Protein AF-A0A6G3S2T0-F1 (afdb_monomer_lite)

Structure (mmCIF, N/CA/C/O backbone):
data_AF-A0A6G3S2T0-F1
#
_entry.id   AF-A0A6G3S2T0-F1
#
loop_
_atom_site.group_PDB
_atom_site.id
_atom_site.type_symbol
_atom_site.label_atom_id
_atom_site.label_alt_id
_atom_site.label_comp_id
_atom_site.label_asym_id
_atom_site.label_entity_id
_atom_site.label_seq_id
_atom_site.pdbx_PDB_ins_code
_atom_site.Cartn_x
_atom_site.Cartn_y
_atom_site.Cartn_z
_atom_site.occupancy
_atom_site.B_iso_or_equiv
_atom_site.auth_seq_id
_atom_site.auth_comp_id
_atom_site.auth_asym_id
_atom_site.auth_atom_id
_atom_site.pdbx_PDB_model_num
ATOM 1 N N . MET A 1 1 ? 33.202 -7.163 -39.515 1.00 49.91 1 MET A N 1
ATOM 2 C CA . MET A 1 1 ? 32.357 -5.961 -39.377 1.00 49.91 1 MET A CA 1
ATOM 3 C C . MET A 1 1 ? 31.301 -6.290 -38.338 1.00 49.91 1 MET A C 1
ATOM 5 O O . MET A 1 1 ? 30.449 -7.123 -38.636 1.00 49.91 1 MET A O 1
ATOM 9 N N . SER A 1 2 ? 31.421 -5.771 -37.111 1.00 59.69 2 SER A N 1
ATOM 10 C CA . SER A 1 2 ? 30.398 -6.008 -36.082 1.00 59.69 2 SER A CA 1
ATOM 11 C C . SER A 1 2 ? 29.074 -5.376 -36.507 1.00 59.69 2 SER A C 1
ATOM 13 O O . SER A 1 2 ? 29.037 -4.287 -37.070 1.00 59.69 2 SER A O 1
ATOM 15 N N . HIS A 1 3 ? 27.995 -6.111 -36.267 1.00 79.25 3 HIS A N 1
ATOM 16 C CA . HIS A 1 3 ? 26.606 -5.794 -36.615 1.00 79.25 3 HIS A CA 1
ATOM 17 C C . HIS A 1 3 ? 25.879 -5.053 -35.479 1.00 79.25 3 HIS A C 1
ATOM 19 O O . HIS A 1 3 ? 24.660 -4.904 -35.519 1.00 79.25 3 HIS A O 1
ATOM 25 N N . LEU A 1 4 ? 26.623 -4.614 -34.460 1.00 89.12 4 LEU A N 1
ATOM 26 C CA . LEU A 1 4 ? 26.084 -3.953 -33.281 1.00 89.12 4 LEU A CA 1
ATOM 27 C C . LEU A 1 4 ? 25.660 -2.522 -33.606 1.00 89.12 4 LEU A C 1
ATOM 29 O O . LEU A 1 4 ? 26.420 -1.733 -34.168 1.00 89.12 4 LEU A O 1
ATOM 33 N N . THR A 1 5 ? 24.435 -2.196 -33.220 1.00 91.81 5 THR A N 1
ATOM 34 C CA . THR A 1 5 ? 23.838 -0.862 -33.329 1.00 91.81 5 THR A CA 1
ATOM 35 C C . THR A 1 5 ? 23.298 -0.434 -31.963 1.00 91.81 5 THR A C 1
ATOM 37 O O . THR A 1 5 ? 23.100 -1.292 -31.103 1.00 91.81 5 THR A O 1
ATOM 40 N N . PRO A 1 6 ? 23.030 0.859 -31.712 1.00 90.31 6 PRO A N 1
ATOM 41 C CA . PRO A 1 6 ? 22.479 1.313 -30.425 1.00 90.31 6 PRO A CA 1
ATOM 42 C C . PRO A 1 6 ? 21.171 0.613 -30.005 1.00 90.31 6 PRO A C 1
ATOM 44 O O . PRO A 1 6 ? 20.904 0.460 -28.812 1.00 90.31 6 PRO A O 1
ATOM 47 N N . ALA A 1 7 ? 20.412 0.107 -30.982 1.00 91.56 7 ALA A N 1
ATOM 48 C CA . ALA A 1 7 ? 19.210 -0.700 -30.782 1.00 91.56 7 ALA A CA 1
ATOM 49 C C . ALA A 1 7 ? 19.495 -2.175 -30.413 1.00 91.56 7 ALA A C 1
ATOM 51 O O . ALA A 1 7 ? 18.587 -2.903 -30.012 1.00 91.56 7 ALA A O 1
ATOM 52 N N . SER A 1 8 ? 20.739 -2.645 -30.556 1.00 94.06 8 SER A N 1
ATOM 53 C CA . SER A 1 8 ? 21.147 -3.991 -30.144 1.00 94.06 8 SER A CA 1
ATOM 54 C C . SER A 1 8 ? 21.114 -4.122 -28.617 1.00 94.06 8 SER A C 1
ATOM 56 O O . SER A 1 8 ? 21.467 -3.172 -27.905 1.00 94.06 8 SER A O 1
ATOM 58 N N . PRO A 1 9 ? 20.696 -5.285 -28.095 1.00 94.69 9 PRO A N 1
ATOM 59 C CA . PRO A 1 9 ? 20.558 -5.498 -26.665 1.00 94.69 9 PRO A CA 1
ATOM 60 C C . PRO A 1 9 ? 21.925 -5.538 -25.974 1.00 94.69 9 PRO A C 1
ATOM 62 O O . PRO A 1 9 ? 22.911 -6.009 -26.541 1.00 94.69 9 PRO A O 1
ATOM 65 N N . LEU A 1 10 ? 21.978 -5.093 -24.717 1.00 94.25 10 LEU A N 1
ATOM 66 C CA . LEU A 1 10 ? 23.214 -4.988 -23.931 1.00 94.25 10 LEU A CA 1
ATOM 67 C C . LEU A 1 1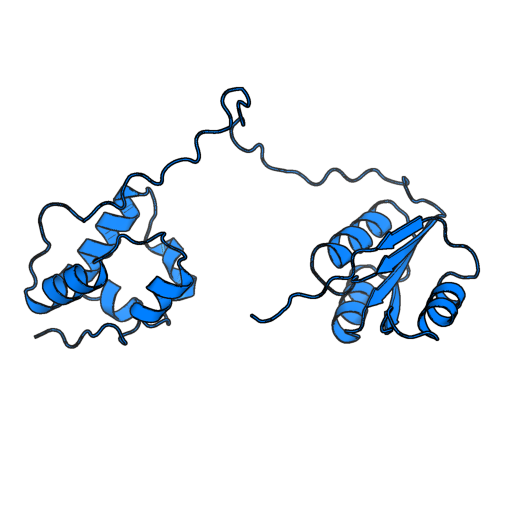0 ? 24.026 -6.294 -23.879 1.00 94.25 10 LEU A C 1
ATOM 69 O O . LEU A 1 10 ? 25.254 -6.257 -23.918 1.00 94.25 10 LEU A O 1
ATOM 73 N N . ARG A 1 11 ? 23.360 -7.453 -23.825 1.00 94.44 11 ARG A N 1
ATOM 74 C CA . ARG A 1 11 ? 24.033 -8.765 -23.853 1.00 94.44 11 ARG A CA 1
ATOM 75 C C . ARG A 1 11 ? 24.917 -8.972 -25.090 1.00 94.44 11 ARG A C 1
ATOM 77 O O . ARG A 1 11 ? 25.970 -9.591 -24.972 1.00 94.44 11 ARG A O 1
ATOM 84 N N . ASP A 1 12 ? 24.521 -8.434 -26.243 1.00 94.88 12 ASP A N 1
ATOM 85 C CA . ASP A 1 12 ? 25.258 -8.608 -27.497 1.00 94.88 12 ASP A CA 1
ATOM 86 C C . ASP A 1 12 ? 26.500 -7.701 -27.499 1.00 94.88 12 ASP A C 1
ATOM 88 O O . ASP A 1 12 ? 27.563 -8.091 -27.977 1.00 94.88 12 ASP A O 1
ATOM 92 N N . TRP A 1 13 ? 26.404 -6.531 -26.857 1.00 93.62 13 TRP A N 1
ATOM 93 C CA . TRP A 1 13 ? 27.536 -5.636 -26.610 1.00 93.62 13 TRP A CA 1
ATOM 94 C C . TRP A 1 13 ? 28.562 -6.219 -25.632 1.00 93.62 13 TRP A C 1
ATOM 96 O O . TRP A 1 13 ? 29.761 -6.067 -25.847 1.00 93.62 13 TRP A O 1
ATOM 106 N N . LEU A 1 14 ? 28.118 -6.906 -24.573 1.00 93.06 14 LEU A N 1
ATOM 107 C CA . LEU A 1 14 ? 29.012 -7.567 -23.608 1.00 93.06 14 LEU A CA 1
ATOM 108 C C . LEU A 1 14 ? 29.728 -8.794 -24.195 1.00 93.06 14 LEU A C 1
ATOM 110 O O . LEU A 1 14 ? 30.849 -9.111 -23.776 1.00 93.06 14 LEU A O 1
ATOM 114 N N . ALA A 1 15 ? 29.077 -9.468 -25.148 1.00 92.75 15 ALA A N 1
ATOM 115 C CA . ALA A 1 15 ? 29.625 -10.606 -25.879 1.00 92.75 15 ALA A CA 1
ATOM 116 C C . ALA A 1 15 ? 30.667 -10.197 -26.937 1.00 92.75 15 ALA A C 1
ATOM 118 O O . ALA A 1 15 ? 31.514 -11.017 -27.297 1.00 92.75 15 ALA A O 1
ATOM 119 N N . ASP A 1 16 ? 30.642 -8.949 -27.419 1.00 93.44 16 ASP A N 1
ATOM 120 C CA . ASP A 1 16 ? 31.678 -8.426 -28.313 1.00 93.44 16 ASP A CA 1
ATOM 121 C C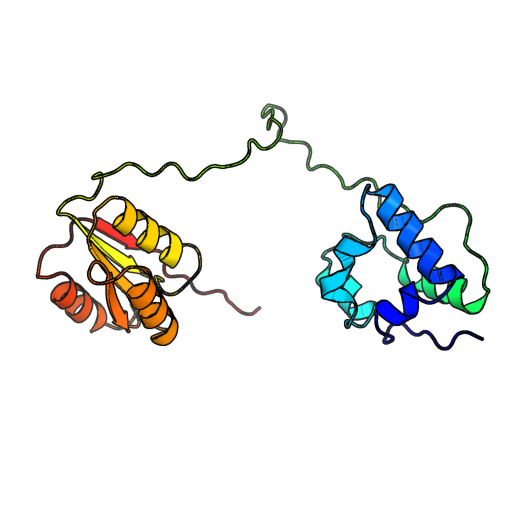 . ASP A 1 16 ? 33.009 -8.245 -27.553 1.00 93.44 16 ASP A C 1
ATOM 123 O O . ASP A 1 16 ? 33.030 -7.648 -26.471 1.00 93.44 16 ASP A O 1
ATOM 127 N N . PRO A 1 17 ? 34.140 -8.752 -28.081 1.00 87.12 17 PRO A N 1
ATOM 128 C CA . PRO A 1 17 ? 35.416 -8.716 -27.370 1.00 87.12 17 PRO A CA 1
ATOM 129 C C . PRO A 1 17 ? 35.895 -7.303 -27.025 1.00 87.12 17 PRO A C 1
ATOM 131 O O . PRO A 1 17 ? 36.384 -7.085 -25.915 1.00 87.12 17 PRO A O 1
ATOM 134 N N . ALA A 1 18 ? 35.746 -6.348 -27.948 1.00 87.94 18 ALA A N 1
ATOM 135 C CA . ALA A 1 18 ? 36.266 -4.995 -27.787 1.00 87.94 18 ALA A CA 1
ATOM 136 C C . ALA A 1 18 ? 35.269 -4.108 -27.033 1.00 87.94 18 ALA A C 1
ATOM 138 O O . ALA A 1 18 ? 35.629 -3.479 -26.036 1.00 87.94 18 ALA A O 1
ATOM 139 N N . ALA A 1 19 ? 34.000 -4.099 -27.446 1.00 89.38 19 ALA A N 1
ATOM 140 C CA . ALA A 1 19 ? 32.976 -3.297 -26.779 1.00 89.38 19 ALA A CA 1
ATOM 141 C C . ALA A 1 19 ? 32.668 -3.813 -25.363 1.00 89.38 19 ALA A C 1
ATOM 143 O O . ALA A 1 19 ? 32.538 -3.021 -24.426 1.00 89.38 19 ALA A O 1
ATOM 144 N N . GLY A 1 20 ? 32.658 -5.132 -25.165 1.00 90.69 20 GLY A N 1
ATOM 145 C CA . GLY A 1 20 ? 32.521 -5.730 -23.842 1.00 90.69 20 GLY A CA 1
ATOM 146 C C . GLY A 1 20 ? 33.694 -5.378 -22.928 1.00 90.69 20 GLY A C 1
ATOM 147 O O . GLY A 1 20 ? 33.492 -5.118 -21.744 1.00 90.69 20 GLY A O 1
ATOM 148 N N . GLN A 1 21 ? 34.923 -5.297 -23.455 1.00 87.81 21 GLN A N 1
ATOM 149 C CA . GLN A 1 21 ? 36.075 -4.850 -22.667 1.00 87.81 21 GLN A CA 1
ATOM 150 C C . GLN A 1 21 ? 35.940 -3.382 -22.235 1.00 87.81 21 GLN A C 1
ATOM 152 O O . GLN A 1 21 ? 36.217 -3.083 -21.076 1.00 87.81 21 GLN A O 1
ATOM 157 N N . VAL A 1 22 ? 35.445 -2.491 -23.103 1.00 88.88 22 VAL A N 1
ATOM 158 C CA . VAL A 1 22 ? 35.152 -1.091 -22.734 1.00 88.88 22 VAL A CA 1
ATOM 159 C C . VAL A 1 22 ? 34.132 -1.022 -21.590 1.00 88.88 22 VAL A C 1
ATOM 161 O O . VAL A 1 22 ? 34.367 -0.318 -20.606 1.00 88.88 22 VAL A O 1
ATOM 164 N N . LEU A 1 23 ? 33.031 -1.780 -21.675 1.00 89.56 23 LEU A N 1
ATOM 165 C CA . LEU A 1 23 ? 32.007 -1.836 -20.621 1.00 89.56 23 LEU A CA 1
ATOM 166 C C . LEU A 1 23 ? 32.568 -2.372 -19.295 1.00 89.56 23 LEU A C 1
ATOM 168 O O . LEU A 1 23 ? 32.340 -1.772 -18.244 1.00 89.56 23 LEU A O 1
ATOM 172 N N . ARG A 1 24 ? 33.350 -3.456 -19.338 1.00 88.38 24 ARG A N 1
ATOM 173 C CA . ARG A 1 24 ? 34.016 -4.031 -18.157 1.00 88.38 24 ARG A CA 1
ATOM 174 C C . ARG A 1 24 ? 34.982 -3.053 -17.508 1.00 88.38 24 ARG A C 1
ATOM 176 O O . ARG A 1 24 ? 34.970 -2.904 -16.290 1.00 88.38 24 ARG A O 1
ATOM 183 N N . SER A 1 25 ? 35.798 -2.370 -18.307 1.00 84.81 25 SER A N 1
ATOM 184 C CA . SER A 1 25 ? 36.734 -1.364 -17.808 1.00 84.81 25 SER A CA 1
ATOM 185 C C . SER A 1 25 ? 36.009 -0.171 -17.181 1.00 84.81 25 SER A C 1
ATOM 187 O O . SER A 1 25 ? 36.450 0.324 -16.144 1.00 84.81 25 SER A O 1
ATOM 189 N N . LEU A 1 26 ? 34.871 0.249 -17.745 1.00 85.50 26 LEU A N 1
ATOM 190 C CA . LEU A 1 26 ? 34.034 1.290 -17.152 1.00 85.50 26 LEU A CA 1
ATOM 191 C C . LEU A 1 26 ? 33.467 0.857 -15.792 1.00 85.50 26 LEU A C 1
ATOM 193 O O . LEU A 1 26 ? 33.606 1.596 -14.820 1.00 85.50 26 LEU A O 1
ATOM 197 N N . LEU A 1 27 ? 32.879 -0.338 -15.695 1.00 84.94 27 LEU A N 1
ATOM 198 C CA . LEU A 1 27 ? 32.348 -0.863 -14.430 1.00 84.9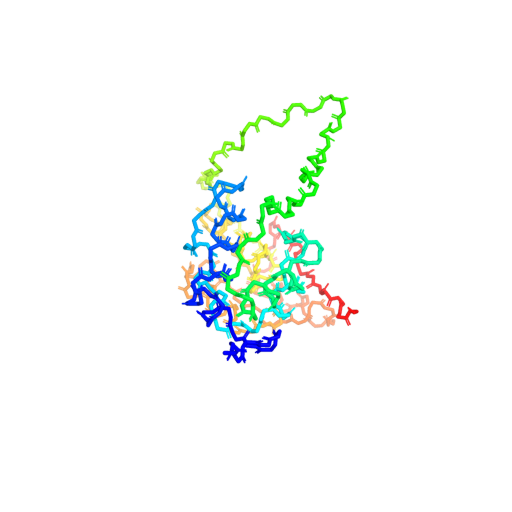4 27 LEU A CA 1
ATOM 199 C C . LEU A 1 27 ? 33.446 -1.020 -13.372 1.00 84.94 27 LEU A C 1
ATOM 201 O O . LEU A 1 27 ? 33.278 -0.576 -12.236 1.00 84.94 27 LEU A O 1
ATOM 205 N N . ALA A 1 28 ? 34.600 -1.565 -13.761 1.00 82.62 28 ALA A N 1
ATOM 206 C CA . ALA A 1 28 ? 35.748 -1.729 -12.876 1.00 82.62 28 ALA A CA 1
ATOM 207 C C . ALA A 1 28 ? 36.257 -0.382 -12.339 1.00 82.62 28 ALA A C 1
ATOM 209 O O . ALA A 1 28 ? 36.607 -0.290 -11.163 1.00 82.62 28 ALA A O 1
ATOM 210 N N . SER A 1 29 ? 36.229 0.683 -13.154 1.00 78.00 29 SER A N 1
ATOM 211 C CA . SER A 1 29 ? 36.582 2.038 -12.699 1.00 78.00 29 SER A CA 1
ATOM 212 C C . SER A 1 29 ? 35.640 2.584 -11.613 1.00 78.00 29 SER A C 1
ATOM 214 O O . SER A 1 29 ? 36.031 3.461 -10.848 1.00 78.00 29 SER A O 1
ATOM 216 N N . GLN A 1 30 ? 34.426 2.032 -11.511 1.00 75.06 30 GLN A N 1
ATOM 217 C CA . GLN A 1 30 ? 33.417 2.357 -10.497 1.00 75.06 30 GLN A CA 1
ATOM 218 C C . GLN A 1 30 ? 33.336 1.303 -9.373 1.00 75.06 30 GLN A C 1
ATOM 220 O O . GLN A 1 30 ? 32.433 1.359 -8.540 1.00 75.06 30 GLN A O 1
ATOM 225 N N . GLY A 1 31 ? 34.250 0.325 -9.343 1.00 78.31 31 GLY A N 1
ATOM 226 C CA . GLY A 1 31 ? 34.242 -0.769 -8.365 1.00 78.31 31 GLY A CA 1
ATOM 227 C C . GLY A 1 31 ? 33.097 -1.774 -8.545 1.00 78.31 31 GLY A C 1
ATOM 228 O O . GLY A 1 31 ? 32.766 -2.494 -7.605 1.00 78.31 31 GLY A O 1
ATOM 229 N N . GLN A 1 32 ? 32.480 -1.822 -9.726 1.00 82.56 32 GLN A N 1
ATOM 230 C CA . GLN A 1 32 ? 31.371 -2.719 -10.051 1.00 82.56 32 GLN A CA 1
ATOM 231 C C . GLN A 1 32 ? 31.823 -3.870 -10.960 1.00 82.56 32 GLN A C 1
ATOM 233 O O . GLN A 1 32 ? 32.787 -3.753 -11.717 1.00 82.56 32 GLN A O 1
ATOM 238 N N . SER A 1 33 ? 31.098 -4.987 -10.898 1.00 86.00 33 SER A N 1
ATOM 239 C CA . SER A 1 33 ? 31.221 -6.126 -11.816 1.00 86.00 33 SER A CA 1
ATOM 240 C C . SER A 1 33 ? 30.069 -6.124 -12.825 1.00 86.00 33 SER A C 1
ATOM 242 O O . SER A 1 33 ? 29.069 -5.437 -12.635 1.00 86.00 33 SER A O 1
ATOM 244 N N . GLU A 1 34 ? 30.165 -6.924 -13.889 1.00 85.81 34 GLU A N 1
ATOM 245 C CA . GLU A 1 34 ? 29.086 -7.070 -14.885 1.00 85.81 34 GLU A CA 1
ATOM 246 C C . GLU A 1 34 ? 27.760 -7.576 -14.299 1.00 85.81 34 GLU A C 1
ATOM 248 O O . GLU A 1 34 ? 26.707 -7.371 -14.897 1.00 85.81 34 GLU A O 1
ATOM 253 N N . GLU A 1 35 ? 27.784 -8.201 -13.120 1.00 86.75 35 GLU A N 1
ATOM 254 C CA . GLU A 1 35 ? 26.596 -8.745 -12.454 1.00 86.75 35 GLU A CA 1
ATOM 255 C C . GLU A 1 35 ? 25.537 -7.670 -12.186 1.00 86.75 35 GLU A C 1
ATOM 257 O O . GLU A 1 35 ? 24.339 -7.951 -12.253 1.00 86.75 35 GLU A O 1
ATOM 262 N N . VAL A 1 36 ? 25.955 -6.416 -11.970 1.00 85.25 36 VAL A N 1
ATOM 263 C CA . VAL A 1 36 ? 25.030 -5.288 -11.764 1.00 85.25 36 VAL A CA 1
ATOM 264 C C . VAL A 1 36 ? 24.173 -4.996 -13.001 1.00 85.25 36 VAL A C 1
ATOM 266 O O . VAL A 1 36 ? 23.116 -4.378 -12.885 1.00 85.25 36 VAL A O 1
ATOM 269 N N . LEU A 1 37 ? 24.604 -5.453 -14.183 1.00 88.06 37 LEU A N 1
ATOM 270 C CA . LEU A 1 37 ? 23.886 -5.286 -15.445 1.00 88.06 37 LEU A CA 1
ATOM 271 C C . LEU A 1 37 ? 22.896 -6.422 -15.728 1.00 88.06 37 LEU A C 1
ATOM 273 O O . LEU A 1 37 ? 22.131 -6.314 -16.688 1.00 88.06 37 LEU A O 1
ATOM 277 N N . ALA A 1 38 ? 22.859 -7.481 -14.909 1.00 89.88 38 ALA A N 1
ATOM 278 C CA . ALA A 1 38 ? 21.997 -8.647 -15.127 1.00 89.88 38 ALA A CA 1
ATOM 279 C C . ALA A 1 38 ? 20.514 -8.299 -15.401 1.00 89.88 38 ALA A C 1
ATOM 281 O O . ALA A 1 38 ? 19.951 -8.855 -16.348 1.00 89.88 38 ALA A O 1
ATOM 282 N N . PRO A 1 39 ? 19.877 -7.344 -14.685 1.00 90.56 39 PRO A N 1
ATOM 283 C CA . PRO A 1 39 ? 18.484 -6.968 -14.950 1.00 90.56 39 PRO A CA 1
ATOM 284 C C . PRO A 1 39 ? 18.270 -6.272 -16.304 1.00 90.56 39 PRO A C 1
ATOM 286 O O . PRO A 1 39 ? 17.150 -6.230 -16.806 1.00 90.56 39 PRO A O 1
ATOM 289 N N . ALA A 1 40 ? 19.330 -5.714 -16.894 1.00 90.88 40 ALA A N 1
ATOM 290 C CA . ALA A 1 40 ? 19.283 -4.867 -18.083 1.00 90.88 40 ALA A CA 1
ATOM 291 C C . ALA A 1 40 ? 19.795 -5.555 -19.359 1.00 90.88 40 ALA A C 1
ATOM 293 O O . ALA A 1 40 ? 19.763 -4.953 -20.430 1.00 90.88 40 ALA A O 1
ATOM 294 N N . LEU A 1 41 ? 20.231 -6.817 -19.284 1.00 91.88 41 LEU A N 1
ATOM 295 C CA . LEU A 1 41 ? 20.826 -7.552 -20.411 1.00 91.88 41 LEU A CA 1
ATOM 296 C C . LEU A 1 41 ? 19.934 -7.619 -21.660 1.00 91.88 41 LEU A C 1
ATOM 298 O O . LEU A 1 41 ? 20.436 -7.758 -22.779 1.00 91.88 41 LEU A O 1
ATOM 302 N N . ALA A 1 42 ? 18.614 -7.559 -21.475 1.00 92.81 42 ALA A N 1
ATOM 303 C CA . ALA A 1 42 ? 17.649 -7.602 -22.566 1.00 92.81 42 ALA A CA 1
ATOM 304 C C . ALA A 1 42 ? 17.354 -6.242 -23.208 1.00 92.81 42 ALA A C 1
ATOM 306 O O . ALA A 1 42 ? 16.796 -6.220 -24.305 1.00 92.81 42 ALA A O 1
ATOM 307 N N . LEU A 1 43 ? 17.720 -5.141 -22.553 1.00 91.81 43 LEU A N 1
ATOM 308 C CA . LEU A 1 43 ? 17.402 -3.799 -23.019 1.00 91.81 43 LEU A CA 1
ATOM 309 C C . LEU A 1 43 ? 18.335 -3.374 -24.161 1.00 91.81 43 LEU A C 1
ATOM 311 O O . LEU A 1 43 ? 19.533 -3.674 -24.106 1.00 91.81 43 LEU A O 1
ATOM 315 N N . PRO A 1 44 ? 17.818 -2.641 -25.165 1.00 94.19 44 PRO A N 1
ATOM 316 C CA . PRO A 1 44 ? 18.639 -1.893 -26.108 1.00 94.19 44 PRO A CA 1
ATOM 317 C C . PRO A 1 44 ? 19.591 -0.944 -25.379 1.00 94.19 44 PRO A C 1
ATOM 319 O O . PRO A 1 44 ? 19.209 -0.311 -24.389 1.00 94.19 44 PRO A O 1
ATOM 322 N N . LEU A 1 45 ? 20.819 -0.813 -25.883 1.00 90.75 45 LEU A N 1
ATOM 323 C CA . LEU A 1 45 ? 21.837 0.040 -25.266 1.00 90.75 45 LEU A CA 1
ATOM 324 C C . LEU A 1 45 ? 21.370 1.501 -25.149 1.00 90.75 45 LEU A C 1
ATOM 326 O O . LEU A 1 45 ? 21.560 2.121 -24.106 1.00 90.75 45 LEU A O 1
ATOM 330 N N . GLU A 1 46 ? 20.711 2.039 -26.176 1.00 88.50 46 GLU A N 1
ATOM 331 C CA . GLU A 1 46 ? 20.173 3.408 -26.160 1.00 88.50 46 GLU A CA 1
ATOM 332 C C . GLU A 1 46 ? 19.097 3.621 -25.082 1.00 88.50 46 GLU A C 1
ATOM 334 O O . GLU A 1 46 ? 19.113 4.633 -24.382 1.00 88.50 46 GLU A O 1
ATOM 339 N N . GLN A 1 47 ? 18.221 2.633 -24.871 1.00 87.62 47 GLN A N 1
ATOM 340 C CA . GLN A 1 47 ? 17.195 2.691 -23.828 1.00 87.62 47 GLN A CA 1
ATOM 341 C C . GLN A 1 47 ? 17.810 2.581 -22.433 1.00 87.62 47 GLN A C 1
ATOM 343 O O . GLN A 1 47 ? 17.382 3.273 -21.507 1.00 87.62 47 GLN A O 1
ATOM 348 N N . LEU A 1 48 ? 18.850 1.757 -22.280 1.00 87.75 48 LEU A N 1
ATOM 349 C CA . LEU A 1 48 ? 19.602 1.669 -21.034 1.00 87.75 48 LEU A CA 1
ATOM 350 C C . LEU A 1 48 ? 20.230 3.018 -20.658 1.00 87.75 48 LEU A C 1
ATOM 352 O O . LEU A 1 48 ? 20.179 3.398 -19.490 1.00 87.75 48 LEU A O 1
ATOM 356 N N . MET A 1 49 ? 20.784 3.758 -21.625 1.00 84.56 49 MET A N 1
ATOM 357 C CA . MET A 1 49 ? 21.360 5.086 -21.368 1.00 84.56 49 MET A CA 1
ATOM 358 C C . MET A 1 49 ? 20.315 6.067 -20.830 1.00 84.56 49 MET A C 1
ATOM 360 O O . MET A 1 49 ? 20.602 6.799 -19.882 1.00 84.56 49 MET A O 1
ATOM 364 N N . THR A 1 50 ? 19.096 6.043 -21.375 1.00 83.19 50 THR A N 1
ATOM 365 C CA . THR A 1 50 ? 17.988 6.883 -20.901 1.00 83.19 50 THR A CA 1
ATOM 366 C C . THR A 1 50 ? 17.550 6.504 -19.485 1.00 83.19 50 THR A C 1
ATOM 368 O O . THR A 1 50 ? 17.452 7.369 -18.616 1.00 83.19 50 THR A O 1
ATOM 371 N N . VAL A 1 51 ? 17.333 5.211 -19.220 1.00 80.81 51 VAL A N 1
ATOM 372 C CA . VAL A 1 51 ? 16.826 4.720 -17.921 1.00 80.81 51 VAL A CA 1
ATOM 373 C C . VAL A 1 51 ? 17.879 4.828 -16.810 1.00 80.81 51 VAL A C 1
ATOM 375 O O . VAL A 1 51 ? 17.546 4.933 -15.631 1.00 80.81 51 VAL A O 1
ATOM 378 N N . SER A 1 52 ? 19.165 4.843 -17.160 1.00 72.56 52 SER A N 1
ATOM 379 C CA . SER A 1 52 ? 20.255 4.850 -16.186 1.00 72.56 52 SER A CA 1
ATOM 380 C C . SER A 1 52 ? 20.523 6.214 -15.525 1.00 72.56 52 SER A C 1
ATOM 382 O O . SER A 1 52 ? 21.400 6.283 -14.659 1.00 72.56 52 SER A O 1
ATOM 384 N N . GLY A 1 53 ? 19.817 7.287 -15.903 1.00 66.12 53 GLY A N 1
ATOM 385 C CA . GLY A 1 53 ? 19.828 8.565 -15.175 1.00 66.12 53 GLY A CA 1
ATOM 386 C C . GLY A 1 53 ? 21.212 9.209 -15.000 1.00 66.12 53 GLY A C 1
ATOM 387 O O . GLY A 1 53 ? 21.498 9.759 -13.942 1.00 66.12 53 GLY A O 1
ATOM 388 N N . GLY A 1 54 ? 22.097 9.099 -15.999 1.00 67.56 54 GLY A N 1
ATOM 389 C CA . GLY A 1 54 ? 23.423 9.740 -15.981 1.00 67.56 54 GLY A CA 1
ATOM 390 C C . GLY A 1 54 ? 24.566 8.926 -15.359 1.00 67.56 54 GLY A C 1
ATOM 391 O O . GLY A 1 54 ? 25.670 9.444 -15.224 1.00 67.56 54 GLY A O 1
ATOM 392 N N . LYS A 1 55 ? 24.352 7.648 -15.011 1.00 70.44 55 LYS A N 1
ATOM 393 C CA . LYS A 1 55 ? 25.429 6.768 -14.495 1.00 70.44 55 LYS A CA 1
ATOM 394 C C . LYS A 1 55 ? 26.454 6.332 -15.555 1.00 70.44 55 LYS A C 1
ATOM 396 O O . LYS A 1 55 ? 27.507 5.804 -15.205 1.00 70.44 55 LYS A O 1
ATOM 401 N N . PHE A 1 56 ? 26.161 6.550 -16.837 1.00 79.06 56 PHE A N 1
ATOM 402 C CA . PHE A 1 56 ? 27.085 6.298 -17.940 1.00 79.06 56 PHE A CA 1
ATOM 403 C C . PHE A 1 56 ? 27.604 7.620 -18.522 1.00 79.06 56 PHE A C 1
ATOM 405 O O . PHE A 1 56 ? 26.833 8.576 -18.636 1.00 79.06 56 PHE A O 1
ATOM 412 N N . PRO A 1 57 ? 28.895 7.693 -18.893 1.00 75.94 57 PRO A N 1
ATOM 413 C CA . PRO A 1 57 ? 29.491 8.902 -19.439 1.00 75.94 57 PRO A CA 1
ATOM 414 C C . PRO A 1 57 ? 28.853 9.283 -20.785 1.00 75.94 57 PRO A C 1
ATOM 416 O O . PRO A 1 57 ? 28.529 8.403 -21.592 1.00 75.94 57 PRO A O 1
ATOM 419 N N . PRO A 1 58 ? 28.702 10.589 -21.069 1.00 77.06 58 PRO A N 1
ATOM 420 C CA . PRO A 1 58 ? 28.254 11.043 -22.379 1.00 77.06 58 PRO A CA 1
ATOM 421 C C . PRO A 1 58 ? 29.239 10.579 -23.464 1.00 77.06 58 PRO A C 1
ATOM 423 O O . PRO A 1 58 ? 30.450 10.581 -23.255 1.00 77.06 58 PRO A O 1
ATOM 426 N N . GLY A 1 59 ? 28.720 10.161 -24.622 1.00 82.50 59 GLY A N 1
ATOM 427 C CA . GLY A 1 59 ? 29.532 9.657 -25.740 1.00 82.50 59 GLY A CA 1
ATOM 428 C C . GLY A 1 59 ? 29.986 8.196 -25.617 1.00 82.50 59 GLY A C 1
ATOM 429 O O . GLY A 1 59 ? 30.658 7.695 -26.516 1.00 82.50 59 GLY A O 1
ATOM 430 N N . LEU A 1 60 ? 29.598 7.472 -24.555 1.00 86.31 60 LEU A N 1
ATOM 431 C CA . LEU A 1 60 ? 29.937 6.050 -24.402 1.00 86.31 60 LEU A CA 1
ATOM 432 C C . LEU A 1 60 ? 29.461 5.197 -25.585 1.00 86.31 60 LEU A C 1
ATOM 434 O O . LEU A 1 60 ? 30.183 4.311 -26.032 1.00 86.31 60 LEU A O 1
ATOM 438 N N . VAL A 1 61 ? 28.258 5.465 -26.098 1.00 88.38 61 VAL A N 1
ATOM 439 C CA . VAL A 1 61 ? 27.681 4.707 -27.218 1.00 88.38 61 VAL A CA 1
ATOM 440 C C . VAL A 1 61 ? 28.565 4.821 -28.461 1.00 88.38 61 VAL A C 1
ATOM 442 O O . VAL A 1 61 ? 28.860 3.806 -29.084 1.00 88.38 61 VAL A O 1
ATOM 445 N N . ASP A 1 62 ? 29.068 6.014 -28.775 1.00 87.50 62 ASP A N 1
ATOM 446 C CA . ASP A 1 62 ? 29.943 6.235 -29.932 1.00 87.50 62 ASP A CA 1
ATOM 447 C C . ASP A 1 62 ? 31.284 5.507 -29.779 1.00 87.50 62 ASP A C 1
ATOM 449 O O . ASP A 1 62 ? 31.805 4.922 -30.735 1.00 87.50 62 ASP A O 1
ATOM 453 N N . VAL A 1 63 ? 31.822 5.479 -28.556 1.00 86.75 63 VAL A N 1
ATOM 454 C CA . VAL A 1 63 ? 33.035 4.722 -28.223 1.00 86.75 63 VAL A CA 1
ATOM 455 C C . VAL A 1 63 ? 32.808 3.220 -28.394 1.00 86.75 63 VAL A C 1
ATOM 457 O O . VAL A 1 63 ? 33.652 2.544 -28.980 1.00 86.75 63 VAL A O 1
ATOM 460 N N . LEU A 1 64 ? 31.665 2.696 -27.944 1.00 88.62 64 LEU A N 1
ATOM 461 C CA . LEU A 1 64 ? 31.319 1.279 -28.085 1.00 88.62 64 LEU A CA 1
ATOM 462 C C . LEU A 1 64 ? 31.118 0.888 -29.549 1.00 88.62 64 LEU A C 1
ATOM 464 O O . LEU A 1 64 ? 31.669 -0.122 -29.985 1.00 88.62 64 LEU A O 1
ATOM 468 N N . VAL A 1 65 ? 30.395 1.700 -30.323 1.00 89.44 65 VAL A N 1
ATOM 469 C CA . VAL A 1 65 ? 30.212 1.498 -31.770 1.00 89.44 65 VAL A CA 1
ATOM 470 C C . VAL A 1 65 ? 31.568 1.487 -32.482 1.00 89.44 65 VAL A C 1
ATOM 472 O O . VAL A 1 65 ? 31.834 0.611 -33.306 1.00 89.44 65 VAL A O 1
ATOM 475 N N . THR A 1 66 ? 32.458 2.416 -32.128 1.00 87.06 66 THR A N 1
ATOM 476 C CA . THR A 1 66 ? 33.807 2.496 -32.703 1.00 87.06 66 THR A CA 1
ATOM 477 C C . THR A 1 66 ? 34.656 1.283 -32.319 1.00 87.06 66 THR A C 1
ATOM 479 O O . THR A 1 66 ? 35.303 0.693 -33.188 1.00 87.06 66 THR A O 1
ATOM 482 N N . ALA A 1 67 ? 34.630 0.865 -31.052 1.00 86.62 67 ALA A N 1
ATOM 483 C CA . ALA A 1 67 ? 35.366 -0.301 -30.568 1.00 86.62 67 ALA A CA 1
ATOM 484 C C . ALA A 1 67 ? 34.869 -1.599 -31.225 1.00 86.62 67 ALA A C 1
ATOM 486 O O . ALA A 1 67 ? 35.682 -2.384 -31.704 1.00 86.62 67 ALA A O 1
ATOM 487 N N . ALA A 1 68 ? 33.552 -1.789 -31.346 1.00 87.69 68 ALA A N 1
ATOM 488 C CA . ALA A 1 68 ? 32.960 -2.930 -32.049 1.00 87.69 68 ALA A CA 1
ATOM 489 C C . ALA A 1 68 ? 33.315 -2.927 -33.549 1.00 87.69 68 ALA A C 1
ATOM 491 O O . ALA A 1 68 ? 33.601 -3.967 -34.143 1.00 87.69 68 ALA A O 1
ATOM 492 N N . GLY A 1 69 ? 33.318 -1.752 -34.187 1.00 85.56 69 GLY A N 1
ATOM 493 C CA . GLY A 1 69 ? 33.632 -1.616 -35.610 1.00 85.56 69 GLY A CA 1
ATOM 494 C C . GLY A 1 69 ? 35.107 -1.858 -35.947 1.00 85.56 69 GLY A C 1
ATOM 495 O O . GLY A 1 69 ? 35.409 -2.455 -36.982 1.00 85.56 69 GLY A O 1
ATOM 496 N N . THR A 1 70 ? 36.015 -1.403 -35.081 1.00 84.06 70 THR A N 1
ATOM 497 C CA . THR A 1 70 ? 37.472 -1.426 -35.310 1.00 84.06 70 THR A CA 1
ATOM 498 C C . THR A 1 70 ? 38.188 -2.580 -34.610 1.00 84.06 70 THR A C 1
ATOM 500 O O . THR A 1 70 ? 39.310 -2.912 -34.986 1.00 84.06 70 THR A O 1
ATOM 503 N N . GLY A 1 71 ? 37.565 -3.192 -33.599 1.00 82.56 71 GLY A N 1
ATOM 504 C CA . GLY A 1 71 ? 38.189 -4.181 -32.718 1.00 82.56 71 GLY A CA 1
ATOM 505 C C . GLY A 1 71 ? 39.240 -3.596 -31.767 1.00 82.56 71 GLY A C 1
ATOM 506 O O . GLY A 1 71 ? 39.884 -4.350 -31.041 1.00 82.56 71 GLY A O 1
ATOM 507 N N . VAL A 1 72 ? 39.438 -2.273 -31.769 1.00 78.50 72 VAL A N 1
ATOM 508 C CA . VAL A 1 72 ? 40.435 -1.587 -30.945 1.00 78.50 72 VAL A CA 1
ATOM 509 C C . VAL A 1 72 ? 39.747 -0.981 -29.731 1.00 78.50 72 VAL A C 1
ATOM 511 O O . VAL A 1 72 ? 38.809 -0.196 -29.859 1.00 78.50 72 VAL A O 1
ATOM 514 N N . VAL A 1 73 ? 40.240 -1.326 -28.545 1.00 75.44 73 VAL A N 1
ATOM 515 C CA . VAL A 1 73 ? 39.817 -0.705 -27.289 1.00 75.44 73 VAL A CA 1
ATOM 516 C C . VAL A 1 73 ? 40.614 0.593 -27.116 1.00 75.44 73 VAL A C 1
ATOM 518 O O . VAL A 1 73 ? 41.843 0.524 -27.056 1.00 75.44 73 VAL A O 1
ATOM 521 N N . PRO A 1 74 ? 39.971 1.771 -27.070 1.00 70.00 74 PRO A N 1
ATOM 522 C CA . PRO A 1 74 ? 40.686 3.031 -26.901 1.00 70.00 74 PRO A CA 1
ATOM 523 C C . PRO A 1 74 ? 41.393 3.104 -25.539 1.00 70.00 74 PRO A C 1
ATOM 525 O O . PRO A 1 74 ? 40.841 2.700 -24.514 1.00 70.00 74 PRO A O 1
ATOM 528 N N . GLU A 1 75 ? 42.621 3.630 -25.529 1.00 62.38 75 GLU A N 1
ATOM 529 C CA . GLU A 1 75 ? 43.355 3.914 -24.293 1.00 62.38 75 GLU A CA 1
ATOM 530 C C . GLU A 1 75 ? 42.688 5.081 -23.552 1.00 62.38 75 GLU A C 1
ATOM 532 O O . GLU A 1 75 ? 42.560 6.180 -24.087 1.00 62.38 75 GLU A O 1
ATOM 537 N N . GLY A 1 76 ? 42.260 4.830 -22.312 1.00 60.16 76 GLY A N 1
ATOM 538 C CA . GLY A 1 76 ? 41.491 5.785 -21.515 1.00 60.16 76 GLY A CA 1
ATOM 539 C C . GLY A 1 76 ? 39.995 5.684 -21.803 1.00 60.16 76 GLY A C 1
ATOM 540 O O . GLY A 1 76 ? 39.462 6.348 -22.687 1.00 60.16 76 GLY A O 1
ATOM 541 N N . VAL A 1 77 ? 39.293 4.863 -21.019 1.00 55.03 77 VAL A N 1
ATOM 542 C CA . VAL A 1 77 ? 37.825 4.889 -20.981 1.00 55.03 77 VAL A CA 1
ATOM 543 C C . VAL A 1 77 ? 37.403 6.307 -20.582 1.00 55.03 77 VAL A C 1
ATOM 545 O O . VAL A 1 77 ? 37.967 6.821 -19.613 1.00 55.03 77 VAL A O 1
ATOM 548 N N . PRO A 1 78 ? 36.434 6.946 -21.268 1.00 54.19 78 PRO A N 1
ATOM 549 C CA . PRO A 1 78 ? 35.828 8.168 -20.766 1.00 54.19 78 PRO A CA 1
ATOM 550 C C . PRO A 1 78 ? 35.305 7.869 -19.365 1.00 54.19 78 PRO A C 1
ATOM 552 O O . PRO A 1 78 ? 34.322 7.152 -19.199 1.00 54.19 78 PRO A O 1
ATOM 555 N N . THR A 1 79 ? 35.988 8.341 -18.332 1.00 50.19 79 THR A N 1
ATOM 556 C CA . THR A 1 79 ? 35.414 8.290 -16.998 1.00 50.19 79 THR A CA 1
ATOM 557 C C . THR A 1 79 ? 34.294 9.311 -17.011 1.00 50.19 79 THR A C 1
ATOM 559 O O . THR A 1 79 ? 34.487 10.429 -17.502 1.00 50.19 79 THR A O 1
ATOM 562 N N . ALA A 1 80 ? 33.126 8.967 -16.468 1.00 46.00 80 ALA A N 1
ATOM 563 C CA . ALA A 1 80 ? 32.214 10.022 -16.055 1.00 46.00 80 ALA A CA 1
ATOM 564 C C . ALA A 1 80 ? 33.046 11.030 -15.236 1.00 46.00 80 ALA A C 1
ATOM 566 O O . ALA A 1 80 ? 33.938 10.583 -14.497 1.00 46.00 80 ALA A O 1
ATOM 567 N N . PRO A 1 81 ? 32.839 12.359 -15.374 1.00 42.38 81 PRO A N 1
ATOM 568 C CA . PRO A 1 81 ? 33.387 13.280 -14.383 1.00 42.38 81 PRO A CA 1
ATOM 569 C C . PRO A 1 81 ? 33.081 12.656 -13.022 1.00 42.38 81 PRO A C 1
ATOM 571 O O . PRO A 1 81 ? 31.967 12.129 -12.892 1.00 42.38 81 PRO A O 1
ATOM 574 N N . PRO A 1 82 ? 34.059 12.591 -12.087 1.00 43.19 82 PRO A N 1
ATOM 575 C CA . PRO A 1 82 ? 33.834 11.951 -10.796 1.00 43.19 82 PRO A CA 1
ATOM 576 C C . PRO A 1 82 ? 32.479 12.443 -10.348 1.00 43.19 82 PRO A C 1
ATOM 578 O O . PRO A 1 82 ? 32.283 13.663 -10.379 1.00 43.19 82 PRO A O 1
ATOM 581 N N . ALA A 1 83 ? 31.533 11.513 -10.131 1.00 45.91 83 ALA A N 1
ATOM 582 C CA . ALA A 1 83 ? 30.176 11.879 -9.761 1.00 45.91 83 ALA A CA 1
ATOM 583 C C . ALA A 1 83 ? 30.362 12.978 -8.737 1.00 45.91 83 ALA A C 1
ATOM 585 O O . ALA A 1 83 ? 31.100 12.746 -7.773 1.00 45.91 83 ALA A O 1
ATOM 586 N N . VAL A 1 84 ? 29.896 14.198 -9.039 1.00 39.59 84 VAL A N 1
ATOM 587 C CA . VAL A 1 84 ? 30.028 15.285 -8.083 1.00 39.59 84 VAL A CA 1
ATOM 588 C C . VAL A 1 84 ? 29.274 14.727 -6.904 1.00 39.59 84 VAL A C 1
ATOM 590 O O . VAL A 1 84 ? 28.048 14.641 -6.937 1.00 39.59 84 VAL A O 1
ATOM 593 N N . ALA A 1 85 ? 30.021 14.220 -5.923 1.00 46.19 85 ALA A N 1
ATOM 594 C CA . ALA A 1 85 ? 29.492 13.943 -4.624 1.00 46.19 85 ALA A CA 1
ATOM 595 C C . ALA A 1 85 ? 28.884 15.289 -4.301 1.00 46.19 85 ALA A C 1
ATOM 597 O O . ALA A 1 85 ? 29.615 16.282 -4.251 1.00 46.19 85 ALA A O 1
ATOM 598 N N . THR A 1 86 ? 27.553 15.353 -4.266 1.00 45.19 86 THR A N 1
ATOM 599 C CA . THR A 1 86 ? 26.856 16.476 -3.665 1.00 45.19 86 THR A CA 1
ATOM 600 C C . THR A 1 86 ? 27.605 16.692 -2.374 1.00 45.19 86 THR A C 1
ATOM 602 O O . THR A 1 86 ? 27.567 15.813 -1.509 1.00 45.19 86 THR A O 1
ATOM 605 N N . GLN A 1 87 ? 28.432 17.741 -2.326 1.00 46.00 87 GLN A N 1
ATOM 606 C CA . GLN A 1 87 ? 29.197 18.013 -1.1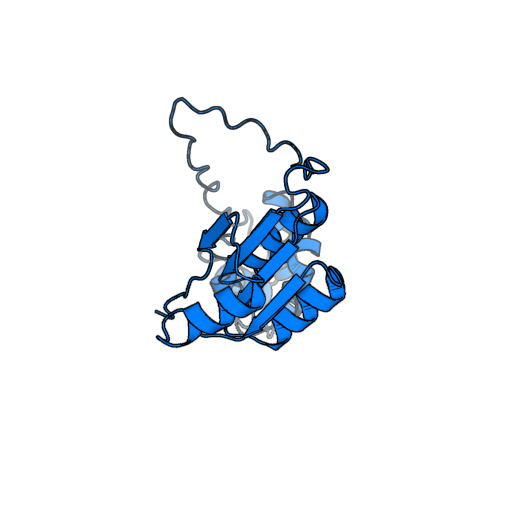31 1.00 46.00 87 GLN A CA 1
ATOM 607 C C . GLN A 1 87 ? 28.114 18.176 -0.075 1.00 46.00 87 GLN A C 1
ATOM 609 O O . GLN A 1 87 ? 27.207 18.987 -0.297 1.00 46.00 87 GLN A O 1
ATOM 614 N N . PRO A 1 88 ? 28.099 17.334 0.971 1.00 50.78 88 PRO A N 1
ATOM 615 C CA . PRO A 1 88 ? 27.129 17.517 2.024 1.00 50.78 88 PRO A CA 1
ATOM 616 C C . PRO A 1 88 ? 27.265 18.960 2.493 1.00 50.78 88 PRO A C 1
ATOM 618 O O . PRO A 1 88 ? 28.377 19.499 2.530 1.00 50.78 88 PRO A O 1
ATOM 621 N N . ASP A 1 89 ? 26.120 19.583 2.752 1.00 52.09 89 ASP A N 1
ATOM 622 C CA . ASP A 1 89 ? 26.026 20.945 3.262 1.00 52.09 89 ASP A CA 1
ATOM 623 C C . ASP A 1 89 ? 27.145 21.148 4.302 1.00 52.09 89 ASP A C 1
ATOM 625 O O . ASP A 1 89 ? 27.251 20.311 5.212 1.00 52.09 89 ASP A O 1
ATOM 629 N N . PRO A 1 90 ? 28.053 22.133 4.138 1.00 45.25 90 PRO A N 1
ATOM 630 C CA . PRO A 1 90 ? 29.253 22.243 4.961 1.00 45.25 90 PRO A CA 1
ATOM 631 C C . PRO A 1 90 ? 28.848 22.415 6.429 1.00 45.25 90 PRO A C 1
ATOM 633 O O . PRO A 1 90 ? 28.484 23.501 6.871 1.00 45.25 90 PRO A O 1
ATOM 636 N N . GLY A 1 91 ? 28.866 21.304 7.169 1.00 56.69 91 GLY A N 1
ATOM 637 C CA . GLY A 1 91 ? 28.318 21.204 8.521 1.00 56.69 91 GLY A CA 1
ATOM 638 C C . GLY A 1 91 ? 27.601 19.889 8.849 1.00 56.69 91 GLY A C 1
ATOM 639 O O . GLY A 1 91 ? 27.381 19.628 10.029 1.00 56.69 91 GLY A O 1
ATOM 640 N N . VAL A 1 92 ? 27.267 19.044 7.864 1.00 59.12 92 VAL A N 1
ATOM 641 C CA . VAL A 1 92 ? 26.644 17.728 8.109 1.00 59.12 92 VAL A CA 1
ATOM 642 C C . VAL A 1 92 ? 27.596 16.601 7.704 1.00 59.12 92 VAL A C 1
ATOM 644 O O . VAL A 1 92 ? 27.674 16.219 6.538 1.00 59.12 92 VAL A O 1
ATOM 647 N N . GLU A 1 93 ? 28.310 16.025 8.671 1.00 57.78 93 GLU A N 1
ATOM 648 C CA . GLU A 1 93 ? 28.965 14.727 8.477 1.00 57.78 93 GLU A CA 1
ATOM 649 C C . GLU A 1 93 ? 27.884 13.638 8.399 1.00 57.78 93 GLU A C 1
ATOM 651 O O . GLU A 1 93 ? 27.415 13.128 9.417 1.00 57.78 93 GLU A O 1
ATOM 656 N N . ILE A 1 94 ? 27.454 13.281 7.185 1.00 58.75 94 ILE A N 1
ATOM 657 C CA . ILE A 1 94 ? 26.686 12.050 6.983 1.00 58.75 94 ILE A CA 1
ATOM 658 C C . ILE A 1 94 ? 27.685 10.898 7.113 1.00 58.75 94 ILE A C 1
ATOM 660 O O . ILE A 1 94 ? 28.427 10.600 6.177 1.00 58.75 94 ILE A O 1
ATOM 664 N N . GLY A 1 95 ? 27.744 10.293 8.303 1.00 60.44 95 GLY A N 1
ATOM 665 C CA . GLY A 1 95 ? 28.490 9.055 8.528 1.00 60.44 95 GLY A CA 1
ATOM 666 C C . GLY A 1 95 ? 28.082 7.981 7.513 1.00 60.44 95 GLY A C 1
ATOM 667 O O . GLY A 1 95 ? 26.988 8.040 6.949 1.00 60.44 95 GLY A O 1
ATOM 668 N N . ALA A 1 96 ? 28.965 7.009 7.253 1.00 62.91 96 ALA A N 1
ATOM 669 C CA . ALA A 1 96 ? 28.640 5.875 6.385 1.00 62.91 96 ALA A CA 1
ATOM 670 C C . ALA A 1 96 ? 27.254 5.318 6.764 1.00 62.91 96 ALA A C 1
ATOM 672 O O . ALA A 1 96 ? 26.994 5.193 7.963 1.00 62.91 96 ALA A O 1
ATOM 673 N N . PRO A 1 97 ? 26.357 5.031 5.797 1.00 61.25 97 PRO A N 1
ATOM 674 C CA . PRO A 1 97 ? 24.993 4.640 6.114 1.00 61.25 97 PRO A CA 1
ATOM 675 C C . PRO A 1 97 ? 25.035 3.381 6.976 1.00 61.25 97 PRO A C 1
ATOM 677 O O . PRO A 1 97 ? 25.371 2.295 6.499 1.00 61.25 97 PRO A O 1
ATOM 680 N N . GLU A 1 98 ? 24.735 3.536 8.263 1.00 69.25 98 GLU A N 1
ATOM 681 C CA . GLU A 1 98 ? 24.529 2.399 9.144 1.00 69.25 98 GLU A CA 1
ATOM 682 C C . GLU A 1 98 ? 23.401 1.552 8.546 1.00 69.25 98 GLU A C 1
ATOM 684 O O . GLU A 1 98 ? 22.417 2.084 8.021 1.00 69.25 98 GLU A O 1
ATOM 689 N N . GLN A 1 99 ? 23.550 0.225 8.572 1.00 75.56 99 GLN A N 1
ATOM 690 C CA . GLN A 1 99 ? 22.513 -0.667 8.060 1.00 75.56 99 GLN A CA 1
ATOM 691 C C . GLN A 1 99 ? 21.222 -0.435 8.853 1.00 75.56 99 GLN A C 1
ATOM 693 O O . GLN A 1 99 ? 21.118 -0.818 10.021 1.00 75.56 99 GLN A O 1
ATOM 698 N N . TRP A 1 100 ? 20.232 0.202 8.220 1.00 79.31 100 TRP A N 1
ATOM 699 C CA . TRP A 1 100 ? 18.941 0.449 8.847 1.00 79.31 100 TRP A CA 1
ATOM 700 C C . TRP A 1 100 ? 18.288 -0.889 9.191 1.00 79.31 100 TRP A C 1
ATOM 702 O O . TRP A 1 100 ? 18.000 -1.705 8.316 1.00 79.31 100 TRP A O 1
ATOM 712 N N . THR A 1 101 ? 18.058 -1.106 10.482 1.00 82.25 101 THR A N 1
ATOM 713 C CA . THR A 1 101 ? 17.328 -2.264 10.993 1.00 82.25 101 THR A CA 1
ATOM 714 C C . THR A 1 101 ? 15.984 -1.789 11.515 1.00 82.25 101 THR A C 1
ATOM 716 O O . THR A 1 101 ? 15.931 -0.899 12.367 1.00 82.25 101 THR A O 1
ATOM 719 N N . GLU A 1 102 ? 14.894 -2.390 11.037 1.00 83.06 102 GLU A N 1
ATOM 720 C CA . GLU A 1 102 ? 13.547 -2.055 11.494 1.00 83.06 102 GLU A CA 1
ATOM 721 C C . GLU A 1 102 ? 13.423 -2.242 13.019 1.00 83.06 102 GLU A C 1
ATOM 723 O O . GLU A 1 102 ? 13.527 -3.351 13.533 1.00 83.06 102 GLU A O 1
ATOM 728 N N . GLN A 1 103 ? 13.168 -1.155 13.754 1.00 87.94 103 GLN A N 1
ATOM 729 C CA . GLN A 1 103 ? 12.989 -1.188 15.212 1.00 87.94 103 GLN A CA 1
ATOM 730 C C . GLN A 1 103 ? 11.512 -1.242 15.591 1.00 87.94 103 GLN A C 1
ATOM 732 O O . GLN A 1 103 ? 10.918 -0.188 15.778 1.00 87.94 103 GLN A O 1
ATOM 737 N N . VAL A 1 104 ? 10.892 -2.417 15.702 1.00 92.69 104 VAL A N 1
ATOM 738 C CA . VAL A 1 104 ? 9.483 -2.549 16.135 1.00 92.69 104 VAL A CA 1
ATOM 739 C C . VAL A 1 104 ? 9.355 -2.258 17.633 1.00 92.69 104 VAL A C 1
ATOM 741 O O . VAL A 1 104 ? 10.118 -2.801 18.424 1.00 92.69 104 VAL A O 1
ATOM 744 N N . THR A 1 105 ? 8.385 -1.428 18.037 1.00 95.31 105 THR A N 1
ATOM 745 C CA . THR A 1 105 ? 8.038 -1.210 19.457 1.00 95.31 105 THR A CA 1
ATOM 746 C C . THR A 1 105 ? 6.766 -1.993 19.810 1.00 95.31 105 THR A C 1
ATOM 748 O O . THR A 1 105 ? 5.665 -1.516 19.516 1.00 95.31 105 THR A O 1
ATOM 751 N N . PRO A 1 106 ? 6.865 -3.195 20.415 1.00 94.00 106 PRO A N 1
ATOM 752 C CA . PRO A 1 106 ? 5.699 -4.037 20.671 1.00 94.00 106 PRO A CA 1
ATOM 753 C C . PRO A 1 106 ? 4.652 -3.337 21.541 1.00 94.00 106 PRO A C 1
ATOM 755 O O . PRO A 1 106 ? 4.981 -2.702 22.540 1.00 94.00 106 PRO A O 1
ATOM 758 N N . GLY A 1 107 ? 3.378 -3.465 21.167 1.00 94.12 107 GLY A N 1
ATOM 759 C CA . GLY A 1 107 ? 2.248 -2.952 21.943 1.00 94.12 107 GLY A CA 1
ATOM 760 C C . GLY A 1 107 ? 2.033 -1.437 21.883 1.00 94.12 107 GLY A C 1
ATOM 761 O O . GLY A 1 107 ? 1.087 -0.955 22.505 1.00 94.12 107 GLY A O 1
ATOM 762 N N . ARG A 1 108 ? 2.836 -0.677 21.123 1.00 97.38 108 ARG A N 1
ATOM 763 C CA . ARG A 1 108 ? 2.660 0.780 20.966 1.00 97.38 108 ARG A CA 1
ATOM 764 C C . ARG A 1 108 ? 1.250 1.159 20.499 1.00 97.38 108 ARG A C 1
ATOM 766 O O . ARG A 1 108 ? 0.739 2.197 20.913 1.00 97.38 108 ARG A O 1
ATOM 773 N N . PHE A 1 109 ? 0.629 0.317 19.674 1.00 97.88 109 PHE A N 1
ATOM 774 C CA . PHE A 1 109 ? -0.726 0.517 19.156 1.00 97.88 109 PHE A CA 1
ATOM 775 C C . PHE A 1 109 ? -1.745 -0.469 19.746 1.00 97.88 109 PHE A C 1
ATOM 777 O O . PHE A 1 109 ? -2.844 -0.602 19.210 1.00 97.88 109 PHE A O 1
ATOM 784 N N . ALA A 1 110 ? -1.427 -1.152 20.851 1.00 97.31 110 ALA A N 1
ATOM 785 C CA . ALA A 1 110 ? -2.343 -2.105 21.473 1.00 97.31 110 ALA A CA 1
ATOM 786 C C . ALA A 1 110 ? -3.707 -1.459 21.786 1.00 97.31 110 ALA A C 1
ATOM 788 O O . ALA A 1 110 ? -3.789 -0.409 22.423 1.00 97.31 110 ALA A O 1
ATOM 789 N N . GLY A 1 111 ? -4.786 -2.087 21.309 1.00 95.75 111 GLY A N 1
ATOM 790 C CA . GLY A 1 111 ? -6.158 -1.588 21.470 1.00 95.75 111 GLY A CA 1
ATOM 791 C C . GLY A 1 111 ? -6.508 -0.368 20.607 1.00 95.75 111 GLY A C 1
ATOM 792 O O . GLY A 1 111 ? -7.629 0.134 20.694 1.00 95.75 111 GLY A O 1
ATOM 793 N N . GLN A 1 112 ? -5.588 0.108 19.764 1.00 97.44 112 GLN A N 1
ATOM 794 C CA . GLN A 1 112 ? -5.820 1.237 18.871 1.00 97.44 112 GLN A CA 1
ATOM 795 C C . GLN A 1 112 ? -6.300 0.768 17.495 1.00 97.44 112 GLN A C 1
ATOM 797 O O . GLN A 1 112 ? -5.879 -0.258 16.968 1.00 97.44 112 GLN A O 1
ATOM 802 N N . SER A 1 113 ? -7.186 1.567 16.907 1.00 97.50 113 SER A N 1
ATOM 803 C CA . SER A 1 113 ? -7.711 1.417 15.547 1.00 97.50 113 SER A CA 1
ATOM 804 C C . SER A 1 113 ? -7.304 2.656 14.760 1.00 97.50 113 SER A C 1
ATOM 806 O O . SER A 1 113 ? -7.713 3.767 15.120 1.00 97.50 113 SER A O 1
ATOM 808 N N . VAL A 1 114 ? -6.458 2.478 13.748 1.00 98.56 114 VAL A N 1
ATOM 809 C CA . VAL A 1 114 ? -5.846 3.559 12.965 1.00 98.56 114 VAL A CA 1
ATOM 810 C C . VAL A 1 114 ? -6.311 3.465 11.517 1.00 98.56 114 VAL A C 1
ATOM 812 O O . VAL A 1 114 ? -6.282 2.393 10.917 1.00 98.56 114 VAL A O 1
ATOM 815 N N . VAL A 1 115 ? -6.741 4.584 10.943 1.00 98.56 115 VAL A N 1
ATOM 816 C CA . VAL A 1 115 ? -7.057 4.676 9.513 1.00 98.56 115 VAL A CA 1
ATOM 817 C C . VAL A 1 115 ? -5.779 5.009 8.753 1.00 98.56 115 VAL A C 1
ATOM 819 O O . VAL A 1 115 ? -5.081 5.952 9.122 1.00 98.56 115 VAL A O 1
ATOM 822 N N . VAL A 1 116 ? -5.484 4.269 7.687 1.00 98.69 116 VAL A N 1
ATOM 823 C CA . VAL A 1 116 ? -4.345 4.541 6.798 1.00 98.69 116 VAL A CA 1
ATOM 824 C C . VAL A 1 116 ? -4.867 4.663 5.373 1.00 98.69 116 VAL A C 1
ATOM 826 O O . VAL A 1 116 ? -5.406 3.696 4.837 1.00 98.69 116 VAL A O 1
ATOM 829 N N . THR A 1 117 ? -4.726 5.839 4.762 1.00 98.50 117 THR A N 1
ATOM 830 C CA . THR A 1 117 ? -5.064 6.045 3.343 1.00 98.50 117 THR A CA 1
ATOM 831 C C . THR A 1 117 ? -3.867 5.720 2.451 1.00 98.50 117 THR A C 1
ATOM 833 O O . THR A 1 117 ? -2.729 5.819 2.899 1.00 98.50 117 THR A O 1
ATOM 836 N N . GLY A 1 118 ? -4.093 5.307 1.202 1.00 98.12 118 GLY A N 1
ATOM 837 C CA . GLY A 1 118 ? -3.013 4.868 0.307 1.00 98.12 118 GLY A CA 1
ATOM 838 C C . GLY A 1 118 ? -2.379 3.541 0.740 1.00 98.12 118 GLY A C 1
ATOM 839 O O . GLY A 1 118 ? -1.196 3.298 0.499 1.00 98.12 118 GLY A O 1
ATOM 840 N N . ALA A 1 119 ? -3.129 2.704 1.461 1.00 98.56 119 ALA A N 1
ATOM 841 C CA . ALA A 1 119 ? -2.584 1.534 2.143 1.00 98.56 119 ALA A CA 1
ATOM 842 C C . ALA A 1 119 ? -2.220 0.370 1.204 1.00 98.56 119 ALA A C 1
ATOM 844 O O . ALA A 1 119 ? -1.562 -0.572 1.644 1.00 98.56 119 ALA A O 1
ATOM 845 N N . ALA A 1 120 ? -2.606 0.405 -0.075 1.00 97.81 120 ALA A N 1
ATOM 846 C CA . ALA A 1 120 ? -2.375 -0.718 -0.983 1.00 97.81 120 ALA A CA 1
ATOM 847 C C . ALA A 1 120 ? -0.911 -0.850 -1.447 1.00 97.81 120 ALA A C 1
ATOM 849 O O . ALA A 1 120 ? -0.521 -1.915 -1.924 1.00 97.81 120 ALA A O 1
ATOM 850 N N . SER A 1 121 ? -0.075 0.191 -1.323 1.00 96.25 121 SER A N 1
ATOM 851 C CA . SER A 1 121 ? 1.337 0.117 -1.734 1.00 96.25 121 SER A CA 1
ATOM 852 C C . SER A 1 121 ? 2.258 1.083 -0.986 1.00 96.25 121 SER A C 1
ATOM 854 O O . SER A 1 121 ? 1.815 1.917 -0.200 1.00 96.25 121 SER A O 1
ATOM 856 N N . GLY A 1 122 ? 3.561 0.983 -1.271 1.00 95.31 122 GLY A N 1
ATOM 857 C CA . GLY A 1 122 ? 4.566 1.973 -0.881 1.00 95.31 122 GLY A CA 1
ATOM 858 C C . GLY A 1 122 ? 4.555 2.312 0.611 1.00 95.31 122 GLY A C 1
ATOM 859 O O . GLY A 1 122 ? 4.478 1.425 1.464 1.00 95.31 122 GLY A O 1
ATOM 860 N N . ILE A 1 123 ? 4.621 3.613 0.909 1.00 97.12 123 ILE A N 1
ATOM 861 C CA . ILE A 1 123 ? 4.681 4.137 2.279 1.00 97.12 123 ILE A CA 1
ATOM 862 C C . ILE A 1 123 ? 3.413 3.777 3.060 1.00 97.12 123 ILE A C 1
ATOM 864 O O . ILE A 1 123 ? 3.519 3.330 4.198 1.00 97.12 123 ILE A O 1
ATOM 868 N N . GLY A 1 124 ? 2.222 3.896 2.463 1.00 97.88 124 GLY A N 1
ATOM 869 C CA . GLY A 1 124 ? 0.966 3.582 3.151 1.00 97.88 124 GLY A CA 1
ATOM 870 C C . GLY A 1 124 ? 0.889 2.114 3.574 1.00 97.88 124 GLY A C 1
ATOM 871 O O . GLY A 1 124 ? 0.560 1.818 4.725 1.00 97.88 124 GLY A O 1
ATOM 872 N N . ARG A 1 125 ? 1.300 1.190 2.694 1.00 98.25 125 ARG A N 1
ATOM 873 C CA . ARG A 1 125 ? 1.401 -0.242 3.027 1.00 98.25 125 ARG A CA 1
ATOM 874 C C . ARG A 1 125 ? 2.397 -0.500 4.158 1.00 98.25 125 ARG A C 1
ATOM 876 O O . ARG A 1 125 ? 2.107 -1.284 5.060 1.00 98.25 125 ARG A O 1
ATOM 883 N N . ALA A 1 126 ? 3.556 0.161 4.131 1.00 97.44 126 ALA A N 1
ATOM 884 C CA . ALA A 1 126 ? 4.568 0.031 5.180 1.00 97.44 126 ALA A CA 1
ATOM 885 C C . ALA A 1 126 ? 4.070 0.561 6.536 1.00 97.44 126 ALA A C 1
ATOM 887 O O . ALA A 1 126 ? 4.263 -0.095 7.559 1.00 97.44 126 ALA A O 1
ATOM 888 N N . VAL A 1 127 ? 3.368 1.699 6.543 1.00 98.19 127 VAL A N 1
ATOM 889 C CA . VAL A 1 127 ? 2.733 2.268 7.743 1.00 98.19 127 VAL A CA 1
ATOM 890 C C . VAL A 1 127 ? 1.691 1.306 8.313 1.00 98.19 127 VAL A C 1
ATOM 892 O O . VAL A 1 127 ? 1.727 1.009 9.508 1.00 98.19 127 VAL A O 1
ATOM 895 N N . ALA A 1 128 ? 0.806 0.765 7.470 1.00 98.50 128 ALA A N 1
ATOM 896 C CA . ALA A 1 128 ? -0.194 -0.213 7.890 1.00 98.50 128 ALA A CA 1
ATOM 897 C C . ALA A 1 128 ? 0.454 -1.466 8.504 1.00 98.50 128 ALA A C 1
ATOM 899 O O . ALA A 1 128 ? 0.108 -1.860 9.619 1.00 98.50 128 ALA A O 1
ATOM 900 N N . ALA A 1 129 ? 1.450 -2.044 7.824 1.00 97.69 129 ALA A N 1
ATOM 901 C CA . ALA A 1 129 ? 2.192 -3.199 8.325 1.00 97.69 129 ALA A CA 1
ATOM 902 C C . ALA A 1 129 ? 2.860 -2.919 9.671 1.00 97.69 129 ALA A C 1
ATOM 904 O O . ALA A 1 129 ? 2.829 -3.761 10.572 1.00 97.69 129 ALA A O 1
ATOM 905 N N . ARG A 1 130 ? 3.424 -1.721 9.833 1.00 97.38 130 ARG A N 1
ATOM 906 C CA . ARG A 1 130 ? 4.085 -1.341 11.071 1.00 97.38 130 ARG A CA 1
ATOM 907 C C . ARG A 1 130 ? 3.113 -1.225 12.242 1.00 97.38 130 ARG A C 1
ATOM 909 O O . ARG A 1 130 ? 3.398 -1.767 13.305 1.00 97.38 130 ARG A O 1
ATOM 916 N N . ILE A 1 131 ? 1.967 -0.577 12.039 1.00 98.31 131 ILE A N 1
ATOM 917 C CA . ILE A 1 131 ? 0.928 -0.445 13.071 1.00 98.31 131 ILE A CA 1
ATOM 918 C C . ILE A 1 131 ? 0.441 -1.826 13.520 1.00 98.31 131 ILE A C 1
ATOM 920 O O . ILE A 1 131 ? 0.345 -2.069 14.722 1.00 98.31 131 ILE A O 1
ATOM 924 N N . VAL A 1 132 ? 0.199 -2.747 12.577 1.00 98.19 132 VAL A N 1
ATOM 925 C CA . VAL A 1 132 ? -0.217 -4.121 12.904 1.00 98.19 132 VAL A CA 1
ATOM 926 C C . VAL A 1 132 ? 0.850 -4.853 13.718 1.00 98.19 132 VAL A C 1
ATOM 928 O O . VAL A 1 132 ? 0.539 -5.421 14.764 1.00 98.19 132 VAL A O 1
ATOM 931 N N . ARG A 1 133 ? 2.124 -4.793 13.304 1.00 96.94 133 ARG A N 1
ATOM 932 C CA . ARG A 1 133 ? 3.241 -5.414 14.048 1.00 96.94 133 ARG A CA 1
ATOM 933 C C . ARG A 1 133 ? 3.405 -4.858 15.460 1.00 96.94 133 ARG A C 1
ATOM 935 O O . ARG A 1 133 ? 3.848 -5.568 16.357 1.00 96.94 133 ARG A O 1
ATOM 942 N N . GLU A 1 134 ? 3.036 -3.601 15.666 1.00 97.94 134 GLU A N 1
ATOM 943 C CA . GLU A 1 134 ? 3.062 -2.937 16.969 1.00 97.94 134 GLU A CA 1
ATOM 944 C C . GLU A 1 134 ? 1.753 -3.109 17.771 1.00 97.94 134 GLU A C 1
ATOM 946 O O . GLU A 1 134 ? 1.574 -2.471 18.812 1.00 97.94 134 GLU A O 1
ATOM 951 N N . GLY A 1 135 ? 0.862 -4.011 17.336 1.00 97.50 135 GLY A N 1
ATOM 952 C CA . GLY A 1 135 ? -0.333 -4.450 18.067 1.00 97.50 135 GLY A CA 1
ATOM 953 C C . GLY A 1 135 ? -1.619 -3.686 17.744 1.00 97.50 135 GLY A C 1
ATOM 954 O O . GLY A 1 135 ? -2.611 -3.843 18.458 1.00 97.50 135 GLY A O 1
ATOM 955 N N . GLY A 1 136 ? -1.607 -2.844 16.711 1.00 97.81 136 GLY A N 1
ATOM 956 C CA . GLY A 1 136 ? -2.758 -2.054 16.287 1.00 97.81 136 GLY A CA 1
ATOM 957 C C . GLY A 1 136 ? -3.657 -2.754 15.276 1.00 97.81 136 GLY A C 1
ATOM 958 O O . GLY A 1 136 ? -3.246 -3.651 14.543 1.00 97.81 136 GLY A O 1
ATOM 959 N N . ARG A 1 137 ? -4.897 -2.274 15.196 1.00 98.12 137 ARG A N 1
ATOM 960 C CA . ARG A 1 137 ? -5.832 -2.565 14.108 1.00 98.12 137 ARG A CA 1
ATOM 961 C C . ARG A 1 137 ? -5.754 -1.454 13.067 1.00 98.12 137 ARG A C 1
ATOM 963 O O . ARG A 1 137 ? -5.709 -0.275 13.421 1.00 98.12 137 ARG A O 1
ATOM 970 N N . VAL A 1 138 ? -5.798 -1.813 11.790 1.00 98.69 138 VAL A N 1
ATOM 971 C CA . VAL A 1 138 ? -5.733 -0.868 10.674 1.00 98.69 138 VAL A CA 1
ATOM 972 C C . VAL A 1 138 ? -7.004 -0.932 9.837 1.00 98.69 138 VAL A C 1
ATOM 974 O O . VAL A 1 138 ? -7.380 -1.991 9.347 1.00 98.69 138 VAL A O 1
ATOM 977 N N . VAL A 1 139 ? -7.640 0.220 9.628 1.00 98.62 139 VAL A N 1
ATOM 978 C CA . VAL A 1 139 ? -8.606 0.414 8.539 1.00 98.62 139 VAL A CA 1
ATOM 979 C C . VAL A 1 139 ? -7.814 0.893 7.326 1.00 98.62 139 VAL A C 1
ATOM 981 O O . VAL A 1 139 ? -7.375 2.044 7.280 1.00 98.62 139 VAL A O 1
ATOM 984 N N . ALA A 1 140 ? -7.567 -0.015 6.386 1.00 98.75 140 ALA A N 1
ATOM 985 C CA . ALA A 1 140 ? -6.716 0.215 5.226 1.00 98.75 140 ALA A CA 1
ATOM 986 C C . ALA A 1 140 ? -7.561 0.727 4.056 1.00 98.75 140 ALA A C 1
ATOM 988 O O . ALA A 1 140 ? -8.414 0.001 3.547 1.00 98.75 140 ALA A O 1
ATOM 989 N N . VAL A 1 141 ? -7.329 1.971 3.641 1.00 98.62 141 VAL A N 1
ATOM 990 C CA . VAL A 1 141 ? -8.115 2.656 2.609 1.00 98.62 141 VAL A CA 1
ATOM 991 C C . VAL A 1 141 ? -7.257 2.887 1.373 1.00 98.62 141 VAL A C 1
ATOM 993 O O . VAL A 1 141 ? -6.160 3.438 1.469 1.00 98.62 141 VAL A O 1
ATOM 996 N N . ASP A 1 142 ? -7.748 2.486 0.209 1.00 98.44 142 ASP A N 1
ATOM 997 C CA . ASP A 1 142 ? -7.122 2.732 -1.095 1.00 98.44 142 ASP A CA 1
ATOM 998 C C . ASP A 1 142 ? -8.169 2.532 -2.201 1.00 98.44 142 ASP A C 1
ATOM 1000 O O . ASP A 1 142 ? -9.196 1.887 -1.981 1.00 98.44 142 ASP A O 1
ATOM 1004 N N . VAL A 1 143 ? -7.903 3.039 -3.402 1.00 97.38 143 VAL A N 1
ATOM 1005 C CA . VAL A 1 143 ? -8.742 2.784 -4.584 1.00 97.38 143 VAL A CA 1
ATOM 1006 C C . VAL A 1 143 ? -8.442 1.422 -5.220 1.00 97.38 143 VAL A C 1
ATOM 1008 O O . VAL A 1 143 ? -9.296 0.862 -5.903 1.00 97.38 143 VAL A O 1
ATOM 1011 N N . ARG A 1 144 ? -7.252 0.854 -4.974 1.00 97.56 144 ARG A N 1
ATOM 1012 C CA . ARG A 1 144 ? -6.814 -0.437 -5.533 1.00 97.56 144 ARG A CA 1
ATOM 1013 C C . ARG A 1 144 ? -7.203 -1.601 -4.625 1.00 97.56 144 ARG A C 1
ATOM 1015 O O . ARG A 1 144 ? -6.515 -1.902 -3.646 1.00 97.56 144 ARG A O 1
ATOM 1022 N N . ALA A 1 145 ? -8.297 -2.274 -4.969 1.00 97.88 145 ALA A N 1
ATOM 1023 C CA . ALA A 1 145 ? -8.839 -3.394 -4.201 1.00 97.88 145 ALA A CA 1
ATOM 1024 C C . ALA A 1 145 ? -7.858 -4.570 -4.073 1.00 97.88 145 ALA A C 1
ATOM 1026 O O . ALA A 1 145 ? -7.738 -5.154 -2.996 1.00 97.88 145 ALA A O 1
ATOM 1027 N N . GLU A 1 146 ? -7.116 -4.893 -5.134 1.00 97.88 146 GLU A N 1
ATOM 1028 C CA . GLU A 1 146 ? -6.201 -6.037 -5.151 1.00 97.88 146 GLU A CA 1
ATOM 1029 C C . GLU A 1 146 ? -5.051 -5.858 -4.153 1.00 97.88 146 GLU A C 1
ATOM 1031 O O . GLU A 1 146 ? -4.697 -6.790 -3.432 1.00 97.88 146 GLU A O 1
ATOM 1036 N N . GLY A 1 147 ? -4.490 -4.648 -4.059 1.00 97.88 147 GLY A N 1
ATOM 1037 C CA . GLY A 1 147 ? -3.404 -4.372 -3.118 1.00 97.88 147 GLY A CA 1
ATOM 1038 C C . GLY A 1 147 ? -3.872 -4.358 -1.659 1.00 97.88 147 GLY A C 1
ATOM 1039 O O . GLY A 1 147 ? -3.141 -4.810 -0.778 1.00 97.88 147 GLY A O 1
ATOM 1040 N N . LEU A 1 148 ? -5.111 -3.927 -1.397 1.00 98.44 148 LEU A N 1
ATOM 1041 C CA . LEU A 1 148 ? -5.728 -4.060 -0.073 1.00 98.44 148 LEU A CA 1
ATOM 1042 C C . LEU A 1 148 ? -5.974 -5.527 0.300 1.00 98.44 148 LEU A C 1
ATOM 1044 O O . LEU A 1 148 ? -5.716 -5.917 1.439 1.00 98.44 148 LEU A O 1
ATOM 1048 N N . ALA A 1 149 ? -6.438 -6.344 -0.649 1.00 98.00 149 ALA A N 1
ATOM 1049 C CA . ALA A 1 149 ? -6.641 -7.774 -0.434 1.00 98.00 149 ALA A CA 1
ATOM 1050 C C . ALA A 1 149 ? -5.318 -8.492 -0.128 1.00 98.00 149 ALA A C 1
ATOM 1052 O O . ALA A 1 149 ? -5.257 -9.278 0.817 1.00 98.00 149 ALA A O 1
ATOM 1053 N N . ALA A 1 150 ? -4.246 -8.173 -0.862 1.00 98.12 150 ALA A N 1
ATOM 1054 C CA . ALA A 1 150 ? -2.909 -8.696 -0.585 1.00 98.12 150 ALA A CA 1
ATOM 1055 C C . ALA A 1 150 ? -2.416 -8.289 0.814 1.00 98.12 150 ALA A C 1
ATOM 1057 O O . ALA A 1 150 ? -1.949 -9.130 1.576 1.00 98.12 150 ALA A O 1
ATOM 1058 N N . LEU A 1 151 ? -2.591 -7.018 1.196 1.00 98.06 151 LEU A N 1
ATOM 1059 C CA . LEU A 1 151 ? -2.225 -6.543 2.531 1.00 98.06 151 LEU A CA 1
ATOM 1060 C C . LEU A 1 151 ? -2.979 -7.282 3.648 1.00 98.06 151 LEU A C 1
ATOM 1062 O O . LEU A 1 151 ? -2.376 -7.645 4.658 1.00 98.06 151 LEU A O 1
ATOM 1066 N N . ALA A 1 152 ? -4.284 -7.501 3.480 1.00 98.06 152 ALA A N 1
ATOM 1067 C CA . ALA A 1 152 ? -5.093 -8.235 4.449 1.00 98.06 152 ALA A CA 1
ATOM 1068 C C . ALA A 1 152 ? -4.692 -9.717 4.531 1.00 98.06 152 ALA A C 1
ATOM 1070 O O . ALA A 1 152 ? -4.654 -10.275 5.624 1.00 98.06 152 ALA A O 1
ATOM 1071 N N . ALA A 1 153 ? -4.336 -10.342 3.405 1.00 97.81 153 ALA A N 1
ATOM 1072 C CA . ALA A 1 153 ? -3.812 -11.707 3.393 1.00 97.81 153 ALA A CA 1
ATOM 1073 C C . ALA A 1 153 ? -2.473 -11.818 4.147 1.00 97.81 153 ALA A C 1
ATOM 1075 O O . ALA A 1 153 ? -2.273 -12.774 4.893 1.00 97.81 153 ALA A O 1
ATOM 1076 N N . ASP A 1 154 ? -1.592 -10.824 4.001 1.00 97.12 154 ASP A N 1
ATOM 1077 C CA . ASP A 1 154 ? -0.273 -10.813 4.646 1.00 97.12 154 ASP A CA 1
ATOM 1078 C C . ASP A 1 154 ? -0.333 -10.562 6.162 1.00 97.12 154 ASP A C 1
ATOM 1080 O O . ASP A 1 154 ? 0.516 -11.050 6.909 1.00 97.12 154 ASP A O 1
ATOM 1084 N N . LEU A 1 155 ? -1.293 -9.752 6.621 1.00 96.56 155 LEU A N 1
ATOM 1085 C CA . LEU A 1 155 ? -1.343 -9.240 7.998 1.00 96.56 155 LEU A CA 1
ATOM 1086 C C . LEU A 1 155 ? -2.518 -9.774 8.830 1.00 96.56 155 LEU A C 1
ATOM 1088 O O . LEU A 1 155 ? -2.563 -9.550 10.042 1.00 96.56 155 LEU A O 1
ATOM 1092 N N . GLY A 1 156 ? -3.454 -10.486 8.204 1.00 96.38 156 GLY A N 1
ATOM 1093 C CA . GLY A 1 156 ? -4.586 -11.129 8.861 1.00 96.38 156 GLY A CA 1
ATOM 1094 C C . GLY A 1 156 ? -5.665 -10.162 9.357 1.00 96.38 156 GLY A C 1
ATOM 1095 O O . GLY A 1 156 ? -5.844 -9.055 8.850 1.00 96.38 156 GLY A O 1
ATOM 1096 N N . GLU A 1 157 ? -6.401 -10.596 10.382 1.00 95.94 157 GLU A N 1
ATOM 1097 C CA . GLU A 1 157 ? -7.638 -9.958 10.873 1.00 95.94 157 GLU A CA 1
ATOM 1098 C C . GLU A 1 157 ? -7.453 -8.540 11.437 1.00 95.94 157 GLU A C 1
ATOM 1100 O O . GLU A 1 157 ? -8.421 -7.792 11.596 1.00 95.94 157 GLU A O 1
ATOM 1105 N N . ALA A 1 158 ? -6.213 -8.145 11.735 1.00 97.31 158 ALA A N 1
ATOM 1106 C CA . ALA A 1 158 ? -5.898 -6.795 12.185 1.00 97.31 158 ALA A CA 1
ATOM 1107 C C . ALA A 1 158 ? -6.094 -5.742 11.079 1.00 97.31 158 ALA A C 1
ATOM 1109 O O . ALA A 1 158 ? -6.155 -4.551 11.389 1.00 97.31 158 ALA A O 1
ATOM 1110 N N . VAL A 1 159 ? -6.210 -6.152 9.812 1.00 98.56 159 VAL A N 1
ATOM 1111 C CA . VAL A 1 159 ? -6.459 -5.263 8.674 1.00 98.56 159 VAL A CA 1
ATOM 1112 C C . VAL A 1 159 ? -7.907 -5.373 8.220 1.00 98.56 159 VAL A C 1
ATOM 1114 O O . VAL A 1 159 ? -8.391 -6.444 7.867 1.00 98.56 159 VAL A O 1
ATOM 1117 N N . VAL A 1 160 ? -8.586 -4.231 8.155 1.00 98.19 160 VAL A N 1
ATOM 1118 C CA . VAL A 1 160 ? -9.917 -4.107 7.563 1.00 98.19 160 VAL A CA 1
ATOM 1119 C C . VAL A 1 160 ? -9.819 -3.277 6.289 1.00 98.19 160 VAL A C 1
ATOM 1121 O O . VAL A 1 160 ? -9.632 -2.060 6.378 1.00 98.19 160 VAL A O 1
ATOM 1124 N N . PRO A 1 161 ? -9.902 -3.914 5.108 1.00 98.38 161 PRO A N 1
ATOM 1125 C CA . PRO A 1 161 ? -9.790 -3.218 3.838 1.00 98.38 161 PRO A CA 1
ATOM 1126 C C . PRO A 1 161 ? -11.068 -2.430 3.533 1.00 98.38 161 PRO A C 1
ATOM 1128 O O . PRO A 1 161 ? -12.183 -2.923 3.705 1.00 98.38 161 PRO A O 1
ATOM 1131 N N . VAL A 1 162 ? -10.897 -1.206 3.044 1.00 98.25 162 VAL A N 1
ATOM 1132 C CA . VAL A 1 162 ? -11.969 -0.338 2.552 1.00 98.25 162 VAL A CA 1
ATOM 1133 C C . VAL A 1 162 ? -11.544 0.200 1.193 1.00 98.25 162 VAL A C 1
ATOM 1135 O O . VAL A 1 162 ? -10.744 1.130 1.103 1.00 98.25 162 VAL A O 1
ATOM 1138 N N . THR A 1 163 ? -12.078 -0.388 0.125 1.00 98.31 163 THR A N 1
ATOM 1139 C CA . THR A 1 163 ? -11.872 0.138 -1.226 1.00 98.31 163 THR A CA 1
ATOM 1140 C C . THR A 1 163 ? -12.709 1.396 -1.401 1.00 98.31 163 THR A C 1
ATOM 1142 O O . THR A 1 163 ? -13.936 1.322 -1.468 1.00 98.31 163 THR A O 1
ATOM 1145 N N . ALA A 1 164 ? -12.057 2.554 -1.432 1.00 97.38 164 ALA A N 1
ATOM 1146 C CA . ALA A 1 164 ? -12.734 3.838 -1.536 1.00 97.38 164 ALA A CA 1
ATOM 1147 C C . ALA A 1 164 ? -11.806 4.914 -2.107 1.00 97.38 164 ALA A C 1
ATOM 1149 O O . ALA A 1 164 ? -10.627 4.989 -1.763 1.00 97.38 164 ALA A O 1
ATOM 1150 N N . ASP A 1 165 ? -12.378 5.791 -2.928 1.00 96.50 165 ASP A N 1
ATOM 1151 C CA . ASP A 1 165 ? -11.750 7.048 -3.325 1.00 96.50 165 ASP A CA 1
ATOM 1152 C C . ASP A 1 165 ? -11.956 8.077 -2.213 1.00 96.50 165 ASP A C 1
ATOM 1154 O O . ASP A 1 165 ? -13.079 8.511 -1.963 1.00 96.50 165 ASP A O 1
ATOM 1158 N N . ILE A 1 166 ? -10.887 8.480 -1.527 1.00 94.62 166 ILE A N 1
ATOM 1159 C CA . ILE A 1 166 ? -10.987 9.396 -0.384 1.00 94.62 166 ILE A CA 1
ATOM 1160 C C . ILE A 1 166 ? -11.476 10.803 -0.769 1.00 94.62 166 ILE A C 1
ATOM 1162 O O . ILE A 1 166 ? -11.903 11.552 0.109 1.00 94.62 166 ILE A O 1
ATOM 1166 N N . THR A 1 167 ? -11.455 11.155 -2.058 1.00 94.19 167 THR A N 1
ATOM 1167 C CA . THR A 1 167 ? -12.019 12.415 -2.564 1.00 94.19 167 THR A CA 1
ATOM 1168 C C . THR A 1 167 ? -13.545 12.363 -2.688 1.00 94.19 167 THR A C 1
ATOM 1170 O O . THR A 1 167 ? -14.205 13.405 -2.702 1.00 94.19 167 THR A O 1
ATOM 1173 N N . ALA A 1 168 ? -14.131 11.161 -2.721 1.00 95.38 168 ALA A N 1
ATOM 1174 C CA . ALA A 1 168 ? -15.568 10.983 -2.844 1.00 95.38 168 ALA A CA 1
ATOM 1175 C C . ALA A 1 168 ? -16.295 11.271 -1.509 1.00 95.38 168 ALA A C 1
ATOM 1177 O O . ALA A 1 168 ? -15.899 10.754 -0.459 1.00 95.38 168 ALA A O 1
ATOM 1178 N N . PRO A 1 169 ? -17.430 12.001 -1.524 1.00 90.94 169 PRO A N 1
ATOM 1179 C CA . PRO A 1 169 ? -18.157 12.376 -0.304 1.00 90.94 169 PRO A CA 1
ATOM 1180 C C . PRO A 1 169 ? -18.604 11.199 0.579 1.00 90.94 169 PRO A C 1
ATOM 1182 O O . PRO A 1 169 ? -18.715 11.339 1.795 1.00 90.94 169 PRO A O 1
ATOM 1185 N N . ALA A 1 170 ? -18.867 10.032 -0.015 1.00 91.25 170 ALA A N 1
ATOM 1186 C CA . ALA A 1 170 ? -19.354 8.853 0.704 1.00 91.25 170 ALA A CA 1
ATOM 1187 C C . ALA A 1 170 ? -18.255 8.105 1.484 1.00 91.25 170 ALA A C 1
ATOM 1189 O O . ALA A 1 170 ? -18.559 7.339 2.404 1.00 91.25 170 ALA A O 1
ATOM 1190 N N . SER A 1 171 ? -16.983 8.326 1.150 1.00 93.44 171 SER A N 1
ATOM 1191 C CA . SER A 1 171 ? -15.867 7.512 1.643 1.00 93.44 171 SER A CA 1
ATOM 1192 C C . SER A 1 171 ? -15.652 7.646 3.143 1.00 93.44 171 SER A C 1
ATOM 1194 O O . SER A 1 171 ? -15.406 6.651 3.821 1.00 93.44 171 SER A O 1
ATOM 1196 N N . GLY A 1 172 ? -15.842 8.847 3.697 1.00 92.38 172 GLY A N 1
ATOM 1197 C CA . GLY A 1 172 ? -15.714 9.073 5.138 1.00 92.38 172 GLY A CA 1
ATOM 1198 C C . GLY A 1 172 ? -16.659 8.194 5.965 1.00 92.38 172 GLY A C 1
ATOM 1199 O O . GLY A 1 172 ? -16.240 7.594 6.953 1.00 92.38 172 GLY A O 1
ATOM 1200 N N . ALA A 1 173 ? -17.916 8.050 5.534 1.00 92.88 173 ALA A N 1
ATOM 1201 C CA . ALA A 1 173 ? -18.894 7.219 6.234 1.00 92.88 173 ALA A CA 1
ATOM 1202 C C . ALA A 1 173 ? -18.517 5.728 6.193 1.00 92.88 173 ALA A C 1
ATOM 1204 O O . ALA A 1 173 ? -18.587 5.053 7.221 1.00 92.88 173 ALA A O 1
ATOM 1205 N N . ALA A 1 174 ? -18.061 5.229 5.038 1.00 94.44 174 ALA A N 1
ATOM 1206 C CA . ALA A 1 174 ? -17.608 3.845 4.890 1.00 94.44 174 ALA A CA 1
ATOM 1207 C C . ALA A 1 174 ? -16.389 3.541 5.782 1.00 94.44 174 ALA A C 1
ATOM 1209 O O . ALA A 1 174 ? -16.361 2.525 6.480 1.00 94.44 174 ALA A O 1
ATOM 1210 N N . VAL A 1 175 ? -15.417 4.457 5.827 1.00 95.75 175 VAL A N 1
ATOM 1211 C CA . VAL A 1 175 ? -14.218 4.336 6.671 1.00 95.75 175 VAL A CA 1
ATOM 1212 C C . VAL A 1 175 ? -14.578 4.348 8.160 1.00 95.75 175 VAL A C 1
ATOM 1214 O O . VAL A 1 175 ? -14.085 3.514 8.920 1.00 95.75 175 VAL A O 1
ATOM 1217 N N . LEU A 1 176 ? -15.470 5.245 8.591 1.00 94.31 176 LEU A N 1
ATOM 1218 C CA . LEU A 1 176 ? -15.914 5.319 9.989 1.00 94.31 176 LEU A CA 1
ATOM 1219 C C . LEU A 1 176 ? -16.708 4.080 10.422 1.00 94.31 176 LEU A C 1
ATOM 1221 O O . LEU A 1 176 ? -16.536 3.607 11.550 1.00 94.31 176 LEU A O 1
ATOM 1225 N N . ALA A 1 177 ? -17.535 3.528 9.529 1.00 94.56 177 ALA A N 1
ATOM 1226 C CA . ALA A 1 177 ? -18.234 2.270 9.772 1.00 94.56 177 ALA A CA 1
ATOM 1227 C C . ALA A 1 177 ? -17.236 1.114 9.968 1.00 94.56 177 ALA A C 1
ATOM 1229 O O . ALA A 1 177 ? -17.321 0.387 10.959 1.00 94.56 177 ALA A O 1
ATOM 1230 N N . ALA A 1 178 ? -16.226 1.000 9.098 1.00 95.25 178 ALA A N 1
ATOM 1231 C CA . ALA A 1 178 ? -15.167 -0.009 9.212 1.00 95.25 178 ALA A CA 1
ATOM 1232 C C . ALA A 1 178 ? -14.276 0.169 10.460 1.00 95.25 178 ALA A C 1
ATOM 1234 O O . ALA A 1 178 ? -13.734 -0.804 11.001 1.00 95.25 178 ALA A O 1
ATOM 1235 N N . ALA A 1 179 ? -14.134 1.403 10.950 1.00 93.44 179 ALA A N 1
ATOM 1236 C CA . ALA A 1 179 ? -13.418 1.715 12.185 1.00 93.44 179 ALA A CA 1
ATOM 1237 C C . ALA A 1 179 ? -14.175 1.307 13.461 1.00 93.44 179 ALA A C 1
ATOM 1239 O O . ALA A 1 179 ? -13.584 1.346 14.540 1.00 93.44 179 ALA A O 1
ATOM 1240 N N . GLY A 1 180 ? -15.451 0.915 13.369 1.00 88.75 180 GLY A N 1
ATOM 1241 C CA . GLY A 1 180 ? -16.262 0.573 14.541 1.00 88.75 180 GLY A CA 1
ATOM 1242 C C . GLY A 1 180 ? -16.598 1.792 15.408 1.00 88.75 180 GLY A C 1
ATOM 1243 O O . GLY A 1 180 ? -16.709 1.676 16.626 1.00 88.75 180 GLY A O 1
ATOM 1244 N N . GLY A 1 181 ? -16.707 2.978 14.796 1.00 76.31 181 GLY A N 1
ATOM 1245 C CA . GLY A 1 181 ? -17.136 4.211 15.467 1.00 76.31 181 GLY A CA 1
ATOM 1246 C C . GLY A 1 181 ? -16.065 4.940 16.289 1.00 76.31 181 GLY A C 1
ATOM 1247 O O . GLY A 1 181 ? -16.322 6.052 16.749 1.00 76.31 181 GLY A O 1
ATOM 1248 N N . ARG A 1 182 ? -14.857 4.379 16.447 1.00 89.12 182 ARG A N 1
ATOM 1249 C CA . ARG A 1 182 ? -13.719 5.069 17.078 1.00 89.12 182 ARG A CA 1
ATOM 1250 C C . ARG A 1 182 ? -12.457 4.956 16.230 1.00 89.12 182 ARG A C 1
ATOM 1252 O O . ARG A 1 182 ? -11.959 3.865 15.971 1.00 89.12 182 ARG A O 1
ATOM 1259 N N . VAL A 1 183 ? -11.894 6.110 15.892 1.00 95.81 183 VAL A N 1
ATOM 1260 C CA . VAL A 1 183 ? -10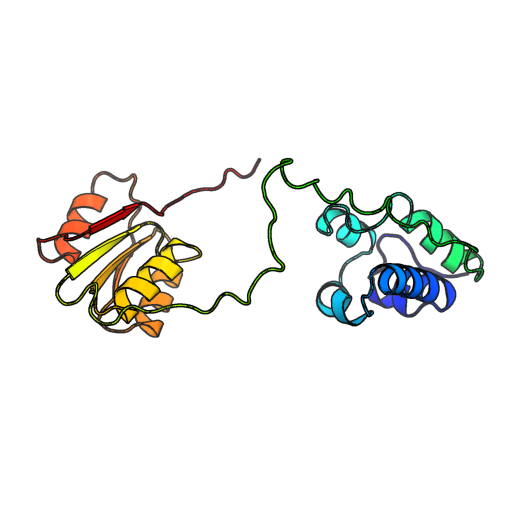.586 6.244 15.247 1.00 95.81 183 VAL A CA 1
ATOM 1261 C C . VAL A 1 183 ? -9.610 6.815 16.272 1.00 95.81 183 VAL A C 1
ATOM 1263 O O . VAL A 1 183 ? -9.871 7.865 16.854 1.00 95.81 183 VAL A O 1
ATOM 1266 N N . HIS A 1 184 ? -8.510 6.108 16.524 1.00 97.50 184 HIS A N 1
ATOM 1267 C CA . HIS A 1 184 ? -7.458 6.537 17.456 1.00 97.50 184 HIS A CA 1
ATOM 1268 C C . HIS A 1 184 ? -6.343 7.309 16.749 1.00 97.50 184 HIS A C 1
ATOM 1270 O O . HIS A 1 184 ? -5.661 8.119 17.368 1.00 97.50 184 HIS A O 1
ATOM 1276 N N . GLY A 1 185 ? -6.175 7.066 15.450 1.00 97.62 185 GLY A N 1
ATOM 1277 C CA . GLY A 1 185 ? -5.219 7.768 14.611 1.00 97.62 185 GLY A CA 1
ATOM 1278 C C . GLY A 1 185 ? -5.650 7.761 13.151 1.00 97.62 185 GLY A C 1
ATOM 1279 O O . GLY A 1 185 ? -6.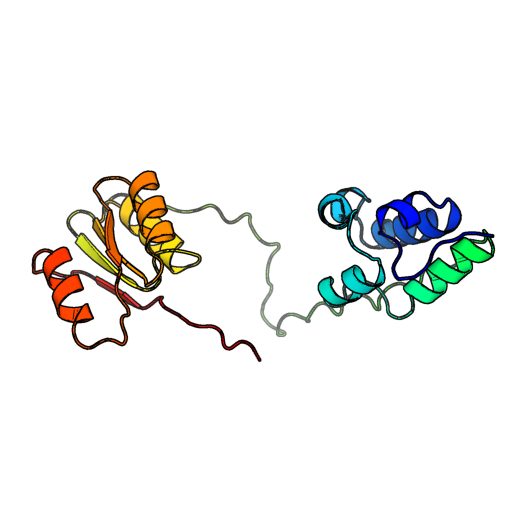379 6.872 12.709 1.00 97.62 185 GLY A O 1
ATOM 1280 N N . LEU A 1 186 ? -5.172 8.754 12.411 1.00 97.62 186 LEU A N 1
ATOM 1281 C CA . LEU A 1 186 ? -5.346 8.879 10.971 1.00 97.62 186 LEU A CA 1
ATOM 1282 C C . LEU A 1 186 ? -3.981 9.161 10.346 1.00 97.62 186 LEU A C 1
ATOM 1284 O O . LEU A 1 186 ? -3.334 10.148 10.691 1.00 97.62 186 LEU A O 1
ATOM 1288 N N . ALA A 1 187 ? -3.567 8.304 9.422 1.00 98.06 187 ALA A N 1
ATOM 1289 C CA . ALA A 1 187 ? -2.407 8.508 8.574 1.00 98.06 187 ALA A CA 1
ATOM 1290 C C . ALA A 1 187 ? -2.886 8.824 7.150 1.00 98.06 187 ALA A C 1
ATOM 1292 O O . ALA A 1 187 ? -3.365 7.943 6.431 1.00 98.06 187 ALA A O 1
ATOM 1293 N N . ASN A 1 188 ? -2.758 10.092 6.753 1.00 97.75 188 ASN A N 1
ATOM 1294 C CA . ASN A 1 188 ? -3.056 10.553 5.398 1.00 97.75 188 ASN A CA 1
ATOM 1295 C C . ASN A 1 188 ? -1.838 10.314 4.502 1.00 97.75 188 ASN A C 1
ATOM 1297 O O . ASN A 1 188 ? -0.953 11.163 4.435 1.00 97.75 188 ASN A O 1
ATOM 1301 N N . VAL A 1 189 ? -1.774 9.141 3.869 1.00 97.69 189 VAL A N 1
ATOM 1302 C CA . VAL A 1 189 ? -0.620 8.719 3.050 1.00 97.69 189 VAL A CA 1
ATOM 1303 C C . VAL A 1 189 ? -0.980 8.565 1.571 1.00 97.69 189 VAL A C 1
ATOM 1305 O O . VAL A 1 189 ? -0.088 8.469 0.734 1.00 97.69 189 VAL A O 1
ATOM 1308 N N . ALA A 1 190 ? -2.271 8.569 1.224 1.00 96.12 190 ALA A N 1
ATOM 1309 C CA . ALA A 1 190 ? -2.704 8.585 -0.168 1.00 96.12 190 ALA A CA 1
ATOM 1310 C C . ALA A 1 190 ? -2.078 9.771 -0.916 1.00 96.12 190 ALA A C 1
ATOM 1312 O O . ALA A 1 190 ? -2.170 10.916 -0.475 1.00 96.12 190 ALA A O 1
ATOM 1313 N N . GLY A 1 191 ? -1.470 9.469 -2.058 1.00 92.69 191 GLY A N 1
ATOM 1314 C CA . GLY A 1 191 ? -0.886 10.436 -2.971 1.00 92.69 191 GLY A CA 1
ATOM 1315 C C . GLY A 1 191 ? -1.067 9.961 -4.406 1.00 92.69 191 GLY A C 1
ATOM 1316 O O . GLY A 1 191 ? -1.213 8.763 -4.657 1.00 92.69 191 GLY A O 1
ATOM 1317 N N . VAL A 1 192 ? -1.070 10.914 -5.325 1.00 87.88 192 VAL A N 1
ATOM 1318 C CA . VAL A 1 192 ? -1.100 10.695 -6.772 1.00 87.88 192 VAL A CA 1
ATOM 1319 C C . VAL A 1 192 ? 0.158 11.320 -7.367 1.00 87.88 192 VAL A C 1
ATOM 1321 O O . VAL A 1 192 ? 0.687 12.282 -6.809 1.00 87.88 192 VAL A O 1
ATOM 1324 N N . MET A 1 193 ? 0.672 10.732 -8.440 1.00 80.44 193 MET A N 1
ATOM 1325 C CA . MET A 1 193 ? 1.764 11.296 -9.229 1.00 80.44 193 MET A CA 1
ATOM 1326 C C . MET A 1 193 ? 1.145 11.772 -10.538 1.00 80.44 193 MET A C 1
ATOM 1328 O O . MET A 1 193 ? 0.353 11.032 -11.121 1.00 80.44 193 MET A O 1
ATOM 1332 N N . ASP A 1 194 ? 1.452 13.000 -10.941 1.00 80.00 194 ASP A N 1
ATOM 1333 C CA . ASP A 1 194 ? 1.067 13.494 -12.257 1.00 80.00 194 ASP A CA 1
ATOM 1334 C C . ASP A 1 194 ? 2.040 12.900 -13.285 1.00 80.00 194 ASP A C 1
ATOM 1336 O O . ASP A 1 194 ? 3.257 12.930 -13.084 1.00 80.00 194 ASP A O 1
ATOM 1340 N N . ASP A 1 195 ? 1.498 12.308 -14.349 1.00 63.53 195 ASP A N 1
ATOM 1341 C CA . ASP A 1 195 ? 2.275 11.809 -15.486 1.00 63.53 195 ASP A CA 1
ATOM 1342 C C . ASP A 1 195 ? 2.561 12.990 -16.438 1.00 63.53 195 ASP A C 1
ATOM 1344 O O . ASP A 1 195 ? 1.899 13.127 -17.470 1.00 63.53 195 ASP A O 1
ATOM 1348 N N . ASP A 1 196 ? 3.492 13.874 -16.063 1.00 51.22 196 ASP A N 1
ATOM 1349 C CA . ASP A 1 196 ? 4.064 14.892 -16.968 1.00 51.22 196 ASP A CA 1
ATOM 1350 C C . ASP A 1 196 ? 5.184 14.308 -17.854 1.00 51.22 196 ASP A C 1
ATOM 1352 O O . ASP A 1 196 ? 6.082 13.609 -17.320 1.00 51.22 196 ASP A O 1
#

Secondary structure (DSSP, 8-state):
-----TTSBHHHHHHSHHHHHHHHHHHHHTT--GGGGGGGTTSBHHHHHHHTTT-S-TTHHHHHHHHHHH-PPPSS----S--------TT----S---------TTTTTT-EEEEETTTSHHHHHHHHHHHHTT-EEEEEES-HHHHHHHHHHHGGGEEEEE--TTSTTHHHHHHHHTTT--SEEE---------

Foldseek 3Di:
DFPDDLQDFQLSLCVQPQSVVLVQVQQVVVVHGCVVCVVRRGGRNNVCVVVVVQSDAPCSRVQSVVCSVPVDHDDDRPHHPPPPPPPPDVPDDPDDDDPDDDDQQAQPAAVAEEEFEPCLDDPSVVVCQRSLRNHAAYAYEYLDPVSLVVSCVVRDPSYHYDNDDPVDPCRVVSSCVSSVNDHPYYHHPDDDDDPD

Radius of gyration: 25.25 Å; chains: 1; bounding box: 63×34×61 Å

Sequence (196 aa):
MSHLTPASPLRDWLADPAAGQVLRSLLASQGQSEEVLAPALALPLEQLMTVSGGKFPPGLVDVLVTAAGTGVVPEGVPTAPPAVATQPDPGVEIGAPEQWTEQVTPGRFAGQSVVVTGAASGIGRAVAARIVREGGRVVAVDVRAEGLAALAADLGEAVVPVTADITAPASGAAVLAAAGGRVHGLANVAGVMDDD

pLDDT: mean 85.8, std 15.19, range [39.59, 98.75]